Protein AF-A0A8H6X3B6-F1 (afdb_monomer_lite)

Secondary structure (DSSP, 8-state):
---GGGGS---TTTSGGGEEE-SSEEEEHHHHHH-TTSTT--EEGGGHHHHHTSHHHHHHHHHHHHHHHHHHHHHHHHHHHH-GGG----------S-----SS--------------S---SSHHHHHHHS---------HHHHHHHHHHHHHHHHHHHHHSPPS-TTS-TTSTTTTTT---TT---------TTS---GGGTTSSSHHHHHHHHHHT-TT-PPPHHHHHHHHHHHHHTT-TTPPPHHHHHHH-

Organism: NCBI:txid230812

Foldseek 3Di:
DPDPVVLQPPDPVVQVVQWDDDPFWIWGNLQVVPDPPPGGDTDGPVCPSVVCPDPSNVVSVVVVVVVVVVVVVVVVVVVVVVPVVVPPPPPPPPPPDDPCPPPPPDDPPDDDDPDPPPPPPPDDVVVVVVVVPPPPPPPCDPVSVVVVVVVVVVVVVVVVVPPPPPPPPPPPVCVVPVLPPPPVPDPPDPPQDPLPPDQPVVQPPDSDPQLVVLVCVCPDPPDHDDLSRSQVVLVVCVVVVPPPRDHSVNSVVSD

Sequence (255 aa):
MLSLETLTLIKKSELAPYLEYSAEQVRCLICANLRKTGVGGWISRQNLKVHLGTPTHLGAYDSEMQRALAEAKEHEQLSGSYNSADAQELPASDISEMTHIPSMFLPELKSDMQMDIDSSNTNFAQLMSEFGQVSEAEELGLDATRLLLQQEFEQMLENAYHDPPLGPGVDKQHIADELPKTSDNDDEDTHCFDPDLVEDSAYFPYPNKTVMLLDVMDNLPRCRFTGDQISLILHFAKKLGVANVPSLKGFRKIQ

Radius of gyration: 30.64 Å; chains: 1; bounding box: 72×46×81 Å

Structure (mmCIF, N/CA/C/O backbone):
data_AF-A0A8H6X3B6-F1
#
_entry.id   AF-A0A8H6X3B6-F1
#
loop_
_atom_site.group_PDB
_atom_site.id
_atom_site.type_symbol
_atom_site.label_atom_id
_atom_site.label_alt_id
_atom_site.label_comp_id
_atom_site.label_asym_id
_atom_site.label_entity_id
_atom_site.label_seq_id
_atom_site.pdbx_PDB_ins_code
_atom_site.Cartn_x
_atom_site.Cartn_y
_atom_site.Cartn_z
_atom_site.occupancy
_atom_site.B_iso_or_equiv
_atom_site.auth_seq_id
_atom_site.auth_comp_id
_atom_site.auth_asym_id
_atom_site.auth_atom_id
_atom_site.pdbx_PDB_model_num
ATOM 1 N N . MET A 1 1 ? -2.104 -15.703 32.907 1.00 39.06 1 MET A N 1
ATOM 2 C CA . MET A 1 1 ? -3.462 -15.367 33.383 1.00 39.06 1 MET A CA 1
ATOM 3 C C . MET A 1 1 ? -3.372 -14.046 34.124 1.00 39.06 1 MET A C 1
ATOM 5 O O . MET A 1 1 ? -2.947 -14.033 35.270 1.00 39.06 1 MET A O 1
ATOM 9 N N . LEU A 1 2 ? -3.660 -12.941 33.436 1.00 39.06 2 LEU A N 1
ATOM 10 C CA . LEU A 1 2 ? -3.798 -11.628 34.070 1.00 39.06 2 LEU A CA 1
ATOM 11 C C . LEU A 1 2 ? -5.094 -11.651 34.893 1.00 39.06 2 LEU A C 1
ATOM 13 O O . LEU A 1 2 ? -6.114 -12.147 34.410 1.00 39.06 2 LEU A O 1
ATOM 17 N N . SER A 1 3 ? -5.043 -11.223 36.154 1.00 44.28 3 SER A N 1
ATOM 18 C CA . SER A 1 3 ? -6.213 -11.222 37.034 1.00 44.28 3 SER A CA 1
ATOM 19 C C . SER A 1 3 ? -7.287 -10.284 36.471 1.00 44.28 3 SER A C 1
ATOM 21 O O . SER A 1 3 ? -6.991 -9.154 36.079 1.00 44.28 3 SER A O 1
ATOM 23 N N . LEU A 1 4 ? -8.545 -10.741 36.457 1.00 48.84 4 LEU A N 1
ATOM 24 C CA . LEU A 1 4 ? -9.729 -9.990 35.999 1.00 48.84 4 LEU A CA 1
ATOM 25 C C . LEU A 1 4 ? -9.886 -8.610 36.669 1.00 48.84 4 LEU A C 1
ATOM 27 O O . LEU A 1 4 ? -10.580 -7.745 36.144 1.00 48.84 4 LEU A O 1
ATOM 31 N N . GLU A 1 5 ? -9.211 -8.373 37.795 1.00 49.62 5 GLU A N 1
ATOM 32 C CA . GLU A 1 5 ? -9.209 -7.089 38.498 1.00 49.62 5 GLU A CA 1
ATOM 33 C C . GLU A 1 5 ? -8.407 -5.996 37.766 1.00 49.62 5 GLU A C 1
ATOM 35 O O . GLU A 1 5 ? -8.755 -4.821 37.873 1.00 49.62 5 GLU A O 1
ATOM 40 N N . THR A 1 6 ? -7.415 -6.353 36.939 1.00 49.88 6 THR A N 1
ATOM 41 C CA . THR A 1 6 ? -6.617 -5.373 36.166 1.00 49.88 6 THR A CA 1
ATOM 42 C C . THR A 1 6 ? -7.317 -4.829 34.912 1.00 49.88 6 THR A C 1
ATOM 44 O O . THR A 1 6 ? -6.892 -3.813 34.373 1.00 49.88 6 THR A O 1
ATOM 47 N N . LEU A 1 7 ? -8.437 -5.425 34.485 1.00 50.66 7 LEU A N 1
ATOM 48 C CA . LEU A 1 7 ? -9.188 -5.016 33.285 1.00 50.66 7 LEU A CA 1
ATOM 49 C C . LEU A 1 7 ? -10.223 -3.900 33.527 1.00 50.66 7 LEU A C 1
ATOM 51 O O . LEU A 1 7 ? -10.893 -3.463 32.595 1.00 50.66 7 LEU A O 1
ATOM 55 N N . THR A 1 8 ? -10.396 -3.424 34.763 1.00 52.03 8 THR A N 1
ATOM 56 C CA . THR A 1 8 ? -11.567 -2.595 35.116 1.00 52.03 8 THR A CA 1
ATOM 57 C C . THR A 1 8 ? -11.398 -1.085 34.938 1.00 52.03 8 THR A C 1
ATOM 59 O O . THR A 1 8 ? -12.371 -0.350 35.102 1.00 52.03 8 THR A O 1
ATOM 62 N N . LEU A 1 9 ? -10.222 -0.595 34.539 1.00 59.19 9 LEU A N 1
ATOM 63 C CA . LEU A 1 9 ? -9.972 0.841 34.371 1.00 59.19 9 LEU A CA 1
ATOM 64 C C . LEU A 1 9 ? -9.098 1.128 33.143 1.00 59.19 9 LEU A C 1
ATOM 66 O O . LEU A 1 9 ? -8.064 1.780 33.254 1.00 59.19 9 LEU A O 1
ATOM 70 N N . ILE A 1 10 ? -9.538 0.707 31.951 1.00 66.88 10 ILE A N 1
ATOM 71 C CA . ILE A 1 10 ? -9.075 1.390 30.734 1.00 66.88 10 ILE A CA 1
ATOM 72 C C . ILE A 1 10 ? -9.513 2.847 30.885 1.00 66.88 10 ILE A C 1
ATOM 74 O O . ILE A 1 10 ? -10.711 3.154 30.961 1.00 66.88 10 ILE A O 1
ATOM 78 N N . LYS A 1 11 ? -8.545 3.753 31.038 1.00 74.69 11 LYS A N 1
ATOM 79 C CA . LYS A 1 11 ? -8.857 5.157 31.278 1.00 74.69 11 LYS A CA 1
ATOM 80 C C . LYS A 1 11 ? -9.561 5.684 30.040 1.00 74.69 11 LYS A C 1
ATOM 82 O O . LYS A 1 11 ? -9.076 5.546 28.923 1.00 74.69 11 LYS A O 1
ATOM 87 N N . LYS A 1 12 ? -10.693 6.361 30.237 1.00 74.94 12 LYS A N 1
ATOM 88 C CA . LYS A 1 12 ? -11.452 7.000 29.149 1.00 74.94 12 LYS A CA 1
ATOM 89 C C . LYS A 1 12 ? -10.572 7.912 28.269 1.00 74.94 12 LYS A C 1
ATOM 91 O O . LYS A 1 12 ? -10.894 8.113 27.105 1.00 74.94 12 LYS A O 1
ATOM 96 N N . SER A 1 13 ? -9.472 8.438 28.817 1.00 83.31 13 SER A N 1
ATOM 97 C CA . SER A 1 13 ? -8.468 9.225 28.094 1.00 83.31 13 SER A CA 1
ATOM 98 C C . SER A 1 13 ? -7.683 8.428 27.049 1.00 83.31 13 SER A C 1
ATOM 100 O O . SER A 1 13 ? -7.376 8.977 26.002 1.00 83.31 13 SER A O 1
ATOM 102 N N . GLU A 1 14 ? -7.378 7.154 27.300 1.00 87.38 14 GLU A N 1
ATOM 103 C CA . GLU A 1 14 ? -6.602 6.301 26.381 1.00 87.38 14 GLU A CA 1
ATOM 104 C C . GLU A 1 14 ? -7.443 5.852 25.180 1.00 87.38 14 GLU A C 1
ATOM 106 O O . GLU A 1 14 ? -6.925 5.652 24.087 1.00 87.38 14 GLU A O 1
ATOM 111 N N . LEU A 1 15 ? -8.764 5.764 25.362 1.00 88.19 15 LEU A N 1
ATOM 112 C CA . LEU A 1 15 ? -9.717 5.419 24.305 1.00 88.19 15 LEU A CA 1
ATOM 113 C C . LEU A 1 15 ? -10.191 6.627 23.487 1.00 88.19 15 LEU A C 1
ATOM 115 O O . LEU A 1 15 ? -10.868 6.441 22.479 1.00 88.19 15 LEU A O 1
ATOM 119 N N . ALA A 1 16 ? -9.857 7.854 23.896 1.00 91.00 16 ALA A N 1
ATOM 120 C CA . ALA A 1 16 ? -10.266 9.074 23.203 1.00 91.00 16 ALA A CA 1
ATOM 121 C C . ALA A 1 16 ? -9.961 9.087 21.687 1.00 91.00 16 ALA A C 1
ATOM 123 O O . ALA A 1 16 ? -10.871 9.457 20.945 1.00 91.00 16 ALA A O 1
ATOM 124 N N . PRO A 1 17 ? -8.776 8.653 21.198 1.00 93.81 17 PRO A N 1
ATOM 125 C CA . PRO A 1 17 ? -8.489 8.645 19.760 1.00 93.81 17 PRO A CA 1
ATOM 126 C C . PRO A 1 17 ? -9.300 7.605 18.970 1.00 93.81 17 PRO A C 1
ATOM 128 O O . PRO A 1 17 ? -9.392 7.700 17.752 1.00 93.81 17 PRO A O 1
ATOM 131 N N . TYR A 1 18 ? -9.925 6.635 19.644 1.00 94.25 18 TYR A N 1
ATOM 132 C CA . TYR A 1 18 ? -10.667 5.543 19.008 1.00 94.25 18 TYR A CA 1
ATOM 133 C C . TYR A 1 18 ? -12.193 5.705 19.080 1.00 94.25 18 TYR A C 1
ATOM 135 O O . TYR A 1 18 ? -12.939 4.759 18.794 1.00 94.25 18 TYR A O 1
ATOM 143 N N . LEU A 1 19 ? -12.675 6.877 19.501 1.00 95.38 19 LEU A N 1
ATOM 144 C CA . LEU A 1 19 ? -14.096 7.177 19.643 1.00 95.38 19 LEU A CA 1
ATOM 145 C C . LEU A 1 19 ? -14.493 8.333 18.730 1.00 95.38 19 LEU A C 1
ATOM 147 O O . LEU A 1 19 ? -13.980 9.442 18.848 1.00 95.38 19 LEU A O 1
ATOM 151 N N . GLU A 1 20 ? -15.473 8.081 17.872 1.00 96.50 20 GLU A N 1
ATOM 152 C CA . GLU A 1 20 ? -16.096 9.099 17.035 1.00 96.50 20 GLU A CA 1
ATOM 153 C C . GLU A 1 20 ? -17.388 9.581 17.707 1.00 96.50 20 GLU A C 1
ATOM 155 O O . GLU A 1 20 ? -18.224 8.776 18.137 1.00 96.50 20 GLU A O 1
ATOM 160 N N . TYR A 1 21 ? -17.548 10.898 17.840 1.00 96.12 21 TYR A N 1
ATOM 161 C CA . TYR A 1 21 ? -18.668 11.508 18.555 1.00 96.12 21 TYR A CA 1
ATOM 162 C C . TYR A 1 21 ? -19.646 12.171 17.581 1.00 96.12 21 TYR A C 1
ATOM 164 O O . TYR A 1 21 ? -19.259 12.994 16.760 1.00 96.12 21 TYR A O 1
ATOM 172 N N . SER A 1 22 ? -20.933 11.873 17.750 1.00 96.38 22 SER A N 1
ATOM 173 C CA . SER A 1 22 ? -22.065 12.613 17.179 1.00 96.38 22 SER A CA 1
ATOM 174 C C . SER A 1 22 ? -22.876 13.250 18.319 1.00 96.38 22 SER A C 1
ATOM 176 O O . SER A 1 22 ? -22.557 13.045 19.497 1.00 96.38 22 SER A O 1
ATOM 178 N N . ALA A 1 23 ? -23.901 14.048 18.009 1.00 95.44 23 ALA A N 1
ATOM 179 C CA . ALA A 1 23 ? -24.676 14.820 18.988 1.00 95.44 23 ALA A CA 1
ATOM 180 C C . ALA A 1 23 ? -25.171 13.959 20.172 1.00 95.44 23 ALA A C 1
ATOM 182 O O . ALA A 1 23 ? -24.948 14.312 21.330 1.00 95.44 23 ALA A O 1
ATOM 183 N N . GLU A 1 24 ? -25.734 12.779 19.893 1.00 96.88 24 GLU A N 1
ATOM 184 C CA . GLU A 1 24 ? -26.310 11.880 20.913 1.00 96.88 24 GLU A CA 1
ATOM 185 C C . GLU A 1 24 ? -25.670 10.484 20.946 1.00 96.88 24 GLU A C 1
ATOM 187 O O . GLU A 1 24 ? -25.894 9.693 21.869 1.00 96.88 24 GLU A O 1
ATOM 192 N N . GLN A 1 25 ? -24.836 10.181 19.955 1.00 97.75 25 GLN A N 1
ATOM 193 C CA . GLN A 1 25 ? -24.287 8.851 19.731 1.00 97.75 25 GLN A CA 1
ATOM 194 C C . GLN A 1 25 ? -22.759 8.876 19.694 1.00 97.75 25 GLN A C 1
ATOM 196 O O . GLN A 1 25 ? -22.136 9.911 19.457 1.00 97.75 25 GLN A O 1
ATOM 201 N N . VAL A 1 26 ? -22.157 7.726 19.969 1.00 96.81 26 VAL A N 1
ATOM 202 C CA . VAL A 1 26 ? -20.716 7.479 19.920 1.00 96.81 26 VAL A CA 1
ATOM 203 C C . VAL A 1 26 ? -20.482 6.189 19.155 1.00 96.81 26 VAL A C 1
ATOM 205 O O . VAL A 1 26 ? -21.220 5.217 19.326 1.00 96.81 26 VAL A O 1
ATOM 208 N N . ARG A 1 27 ? -19.442 6.171 18.329 1.00 95.81 27 ARG A N 1
ATOM 209 C CA . ARG A 1 27 ? -19.010 4.994 17.585 1.00 95.81 27 ARG A CA 1
ATOM 210 C C . ARG A 1 27 ? -17.608 4.591 18.031 1.00 95.81 27 ARG A C 1
ATOM 212 O O . ARG A 1 27 ? -16.718 5.430 18.127 1.00 95.81 27 ARG A O 1
ATOM 219 N N . CYS A 1 28 ? -17.418 3.306 18.322 1.00 95.44 28 CYS A N 1
ATOM 220 C CA . CYS A 1 28 ? -16.104 2.749 18.635 1.00 95.44 28 CYS A CA 1
ATOM 221 C C . CYS A 1 28 ? -15.416 2.291 17.347 1.00 95.44 28 CYS A C 1
ATOM 223 O O . CYS A 1 28 ? -15.883 1.348 16.704 1.00 95.44 28 CYS A O 1
ATOM 225 N N . LEU A 1 29 ? -14.305 2.937 16.990 1.00 94.88 29 LEU A N 1
ATOM 226 C CA . LEU A 1 29 ? -13.563 2.651 15.760 1.00 94.88 29 LEU A CA 1
ATOM 227 C C . LEU A 1 29 ? -12.902 1.266 15.791 1.00 94.88 29 LEU A C 1
ATOM 229 O O . LEU A 1 29 ? -12.886 0.577 14.777 1.00 94.88 29 LEU A O 1
ATOM 233 N N . ILE A 1 30 ? -12.463 0.807 16.967 1.00 93.81 30 ILE A N 1
ATOM 234 C CA . ILE A 1 30 ? -11.869 -0.530 17.149 1.00 93.81 30 ILE A CA 1
ATOM 235 C C . ILE A 1 30 ? -12.879 -1.613 16.757 1.00 93.81 30 ILE A C 1
ATOM 237 O O . ILE A 1 30 ? -12.602 -2.476 15.926 1.00 93.81 30 ILE A O 1
ATOM 241 N N . CYS A 1 31 ? -14.095 -1.543 17.306 1.00 93.56 31 CYS A N 1
ATOM 242 C CA . CYS A 1 31 ? -15.139 -2.508 16.974 1.00 93.56 31 CYS A CA 1
ATOM 243 C C . CYS A 1 31 ? -15.642 -2.358 15.534 1.00 93.56 31 CYS A C 1
ATOM 245 O O . CYS A 1 31 ? -15.985 -3.365 14.921 1.00 93.56 31 CYS A O 1
ATOM 247 N N . ALA A 1 32 ? -15.670 -1.135 14.993 1.00 93.56 32 ALA A N 1
ATOM 248 C CA . ALA A 1 32 ? -16.070 -0.886 13.611 1.00 93.56 32 ALA A CA 1
ATOM 249 C C . ALA A 1 32 ? -15.092 -1.494 12.591 1.00 93.56 32 ALA A C 1
ATOM 251 O O . ALA A 1 32 ? -15.538 -2.014 11.571 1.00 93.56 32 ALA A O 1
ATOM 252 N N . ASN A 1 33 ? -13.788 -1.478 12.877 1.00 90.06 33 ASN A N 1
ATOM 253 C CA . ASN A 1 33 ? -12.762 -2.004 11.974 1.00 90.06 33 ASN A CA 1
ATOM 254 C C . ASN A 1 33 ? -12.690 -3.539 11.976 1.00 90.06 33 ASN A C 1
ATOM 256 O O . ASN A 1 33 ? -12.349 -4.144 10.962 1.00 90.06 33 ASN A O 1
ATOM 260 N N . LEU A 1 34 ? -13.039 -4.189 13.091 1.00 84.94 34 LEU A N 1
ATOM 261 C CA . LEU A 1 34 ? -12.850 -5.634 13.261 1.00 84.94 34 LEU A CA 1
ATOM 262 C C . LEU A 1 34 ? -13.914 -6.521 12.599 1.00 84.94 34 LEU A C 1
ATOM 264 O O . LEU A 1 34 ? -13.700 -7.728 12.481 1.00 84.94 34 LEU A O 1
ATOM 268 N N . ARG A 1 35 ? -15.075 -5.995 12.184 1.00 74.12 35 ARG A N 1
ATOM 269 C CA . ARG A 1 35 ? -16.149 -6.835 11.621 1.00 74.12 35 ARG A CA 1
ATOM 270 C C . ARG A 1 35 ? -16.758 -6.262 10.349 1.00 74.12 35 ARG A C 1
ATOM 272 O O . ARG A 1 35 ? -17.375 -5.207 10.356 1.00 74.12 35 ARG A O 1
ATOM 279 N N . LYS A 1 36 ? -16.734 -7.076 9.288 1.00 61.59 36 LYS A N 1
ATOM 280 C CA . LYS A 1 36 ? -17.404 -6.816 8.000 1.00 61.59 36 LYS A CA 1
ATOM 281 C C . LYS A 1 36 ? -18.945 -6.838 8.073 1.00 61.59 36 LYS A C 1
ATOM 283 O O . LYS A 1 36 ? -19.596 -6.543 7.083 1.00 61.59 36 LYS A O 1
ATOM 288 N N . THR A 1 37 ? -19.549 -7.188 9.216 1.00 58.00 37 THR A N 1
ATOM 289 C CA . THR A 1 37 ? -20.986 -7.530 9.313 1.00 58.00 37 THR A CA 1
ATOM 290 C C . THR A 1 37 ? -21.793 -6.670 10.303 1.00 58.00 37 THR A C 1
ATOM 292 O O . THR A 1 37 ? -22.690 -7.178 10.971 1.00 58.00 37 THR A O 1
ATOM 295 N N . GLY A 1 38 ? -21.489 -5.372 10.431 1.00 64.31 38 GLY A N 1
ATOM 296 C CA . GLY A 1 38 ? -22.416 -4.399 11.045 1.00 64.31 38 GLY A CA 1
ATOM 297 C C . GLY A 1 38 ? -22.403 -4.272 12.577 1.00 64.31 38 GLY A C 1
ATOM 298 O O . GLY A 1 38 ? -23.231 -3.556 13.138 1.00 64.31 38 GLY A O 1
ATOM 299 N N . VAL A 1 39 ? -21.458 -4.906 13.276 1.00 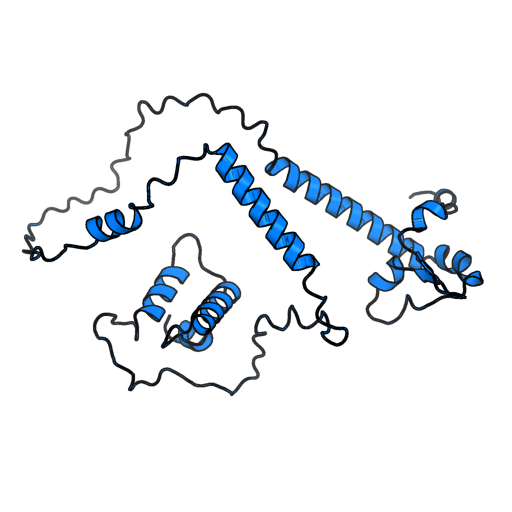64.06 39 VAL A N 1
ATOM 300 C CA . VAL A 1 39 ? -21.224 -4.672 14.714 1.00 64.06 39 VAL A CA 1
ATOM 301 C C . VAL A 1 39 ? -20.149 -3.592 14.839 1.00 64.06 39 VAL A C 1
ATOM 303 O O . VAL A 1 39 ? -19.044 -3.785 14.355 1.00 64.06 39 VAL A O 1
ATOM 306 N N . GLY A 1 40 ? -20.489 -2.447 15.437 1.00 69.44 40 GLY A N 1
ATOM 307 C CA . GLY A 1 40 ? -19.704 -1.200 15.349 1.00 69.44 40 GLY A CA 1
ATOM 308 C C . GLY A 1 40 ? -20.506 -0.002 14.825 1.00 69.44 40 GLY A C 1
ATOM 309 O O . GLY A 1 40 ? -19.931 1.019 14.445 1.00 69.44 40 GLY A O 1
ATOM 310 N N . GLY A 1 41 ? -21.836 -0.134 14.769 1.00 89.75 41 GLY A N 1
ATOM 311 C CA . GLY A 1 41 ? -22.745 0.981 14.533 1.00 89.75 41 GLY A CA 1
ATOM 312 C C . GLY A 1 41 ? -22.722 2.011 15.664 1.00 89.75 41 GLY A C 1
ATOM 313 O O . GLY A 1 41 ? -22.084 1.829 16.701 1.00 89.75 41 GLY A O 1
ATOM 314 N N . TRP A 1 42 ? -23.437 3.107 15.445 1.00 95.12 42 TRP A N 1
ATOM 315 C CA . TRP A 1 42 ? -23.600 4.177 16.420 1.00 95.12 42 TRP A CA 1
ATOM 316 C C . TRP A 1 42 ? -24.317 3.681 17.684 1.00 95.12 42 TRP A C 1
ATOM 318 O O . TRP A 1 42 ? -25.381 3.067 17.613 1.00 95.12 42 TRP A O 1
ATOM 328 N N . ILE A 1 43 ? -23.739 3.960 18.853 1.00 95.50 43 ILE A N 1
ATOM 329 C CA . ILE A 1 43 ? -24.256 3.562 20.167 1.00 95.50 43 ILE A CA 1
ATOM 330 C C . ILE A 1 43 ? -24.661 4.826 20.932 1.00 95.50 43 ILE A C 1
ATOM 332 O O . ILE A 1 43 ? -23.964 5.834 20.881 1.00 95.50 43 ILE A O 1
ATOM 336 N N . SER A 1 44 ? -25.769 4.798 21.679 1.00 97.06 44 SER A N 1
ATOM 337 C CA . SER A 1 44 ? -26.115 5.903 22.590 1.00 97.06 44 SER A CA 1
ATOM 338 C C . SER A 1 44 ? -24.981 6.170 23.588 1.00 97.06 44 SER A C 1
ATOM 340 O O . SER A 1 44 ? -24.416 5.232 24.158 1.00 97.06 44 SER A O 1
ATOM 342 N N . ARG A 1 45 ? -24.687 7.448 23.864 1.00 96.19 45 ARG A N 1
ATOM 343 C CA . ARG A 1 45 ? -23.663 7.872 24.843 1.00 96.19 45 ARG A CA 1
ATOM 344 C C . ARG A 1 45 ? -23.810 7.200 26.213 1.00 96.19 45 ARG A C 1
ATOM 346 O O . ARG A 1 45 ? -22.809 6.928 26.870 1.00 96.19 45 ARG A O 1
ATOM 353 N N . GLN A 1 46 ? -25.041 6.901 26.628 1.00 96.44 46 GLN A N 1
ATOM 354 C CA . GLN A 1 46 ? -25.333 6.237 27.904 1.00 96.44 46 GLN A CA 1
ATOM 355 C C . GLN A 1 46 ? -24.848 4.779 27.930 1.00 96.44 46 GLN A C 1
ATOM 357 O O . GLN A 1 46 ? -24.384 4.291 28.959 1.00 96.44 46 GLN A O 1
ATOM 362 N N . ASN A 1 47 ? -24.878 4.107 26.779 1.00 95.44 47 ASN A N 1
ATOM 363 C CA . ASN A 1 47 ? -24.497 2.703 26.637 1.00 95.44 47 ASN A CA 1
ATOM 364 C C . ASN A 1 47 ? -22.999 2.511 26.367 1.00 95.44 47 ASN A C 1
ATOM 366 O O . ASN A 1 47 ? -22.527 1.376 26.365 1.00 95.44 47 ASN A O 1
ATOM 370 N N . LEU A 1 48 ? -22.231 3.593 26.188 1.00 93.75 48 LEU A N 1
ATOM 371 C CA . LEU A 1 48 ? -20.790 3.517 25.934 1.00 93.75 48 LEU A CA 1
ATOM 372 C C . LEU A 1 48 ? -20.059 2.755 27.046 1.00 93.75 48 LEU A C 1
ATOM 374 O O . LEU A 1 48 ? -19.260 1.871 26.763 1.00 93.75 48 LEU A O 1
ATOM 378 N N . LYS A 1 49 ? -20.367 3.044 28.317 1.00 94.56 49 LYS A N 1
ATOM 379 C CA . LYS A 1 49 ? -19.716 2.371 29.453 1.00 94.56 49 LYS A CA 1
ATOM 380 C C . LYS A 1 49 ? -19.995 0.864 29.464 1.00 94.56 49 LYS A C 1
ATOM 382 O O . LYS A 1 49 ? -19.104 0.084 29.778 1.00 94.56 49 LYS A O 1
ATOM 387 N N . VAL A 1 50 ? -21.215 0.467 29.101 1.00 94.19 50 VAL A N 1
ATOM 388 C CA . VAL A 1 50 ? -21.605 -0.945 29.003 1.00 94.19 50 VAL A CA 1
ATOM 389 C C . VAL A 1 50 ? -20.876 -1.611 27.839 1.00 94.19 50 VAL A C 1
ATOM 391 O O . VAL A 1 50 ? -20.315 -2.685 28.021 1.00 94.19 50 VAL A O 1
ATOM 394 N N . HIS A 1 51 ? -20.817 -0.952 26.677 1.00 93.12 51 HIS A N 1
ATOM 395 C CA . HIS A 1 51 ? -20.109 -1.441 25.495 1.00 93.12 51 HIS A CA 1
ATOM 396 C C . HIS A 1 51 ? -18.625 -1.715 25.773 1.00 93.12 51 HIS A C 1
ATOM 398 O O . HIS A 1 51 ? -18.149 -2.807 25.466 1.00 93.12 51 HIS A O 1
ATOM 404 N N . LEU A 1 52 ? -17.924 -0.771 26.411 1.00 93.06 52 LEU A N 1
ATOM 405 C CA . LEU A 1 52 ? -16.504 -0.917 26.755 1.00 93.06 52 LEU A CA 1
ATOM 406 C C . LEU A 1 52 ? -16.241 -2.103 27.699 1.00 93.06 52 LEU A C 1
ATOM 408 O O . LEU A 1 52 ? -15.173 -2.699 27.651 1.00 93.06 52 LEU A O 1
ATOM 412 N N . GLY A 1 53 ? -17.220 -2.472 28.531 1.00 92.12 53 GLY A N 1
ATOM 413 C CA . GLY A 1 53 ? -17.136 -3.638 29.413 1.00 92.12 53 GLY A CA 1
ATOM 414 C C . GLY A 1 53 ? -17.519 -4.967 28.755 1.00 92.12 53 GLY A C 1
ATOM 415 O O . GLY A 1 53 ? -17.431 -6.008 29.404 1.00 92.12 53 GLY A O 1
ATOM 416 N N . THR A 1 54 ? -17.977 -4.970 27.497 1.00 92.75 54 THR A N 1
ATOM 417 C CA . THR A 1 54 ? -18.354 -6.222 26.827 1.00 92.75 54 THR A CA 1
ATOM 418 C C . THR A 1 54 ? -17.114 -7.051 26.479 1.00 92.75 54 THR A C 1
ATOM 420 O O . THR A 1 54 ? -16.132 -6.501 25.977 1.00 92.75 54 THR A O 1
ATOM 423 N N . PRO A 1 55 ? -17.149 -8.387 26.648 1.00 92.19 55 PRO A N 1
ATOM 424 C CA . PRO A 1 55 ? -16.006 -9.249 26.329 1.00 92.19 55 PRO A CA 1
ATOM 425 C C . PRO A 1 55 ? -15.619 -9.177 24.846 1.00 92.19 55 PRO A C 1
ATOM 427 O O . PRO A 1 55 ? -14.457 -9.341 24.489 1.00 92.19 55 PRO A O 1
ATOM 430 N N . THR A 1 56 ? -16.584 -8.875 23.975 1.00 91.00 56 THR A N 1
ATOM 431 C CA . THR A 1 56 ? -16.352 -8.642 22.548 1.00 91.00 56 THR A CA 1
ATOM 432 C C . THR A 1 56 ? -15.514 -7.397 22.278 1.00 91.00 56 THR A C 1
ATOM 434 O O . THR A 1 56 ? -14.673 -7.432 21.386 1.00 91.00 56 THR A O 1
ATOM 437 N N . HIS A 1 57 ? -15.733 -6.308 23.025 1.00 92.25 57 HIS A N 1
ATOM 438 C CA . HIS A 1 57 ? -14.913 -5.104 22.905 1.00 92.25 57 HIS A CA 1
ATOM 439 C C . HIS A 1 57 ? -13.517 -5.341 23.480 1.00 92.25 57 HIS A C 1
ATOM 441 O O . HIS A 1 57 ? -12.540 -4.989 22.833 1.00 92.25 57 HIS A O 1
ATOM 447 N N . LEU A 1 58 ? -13.415 -5.992 24.643 1.00 92.25 58 LEU A N 1
ATOM 448 C CA . LEU A 1 58 ? -12.124 -6.296 25.265 1.00 92.25 58 LEU A CA 1
ATOM 449 C C . LEU A 1 58 ? -11.240 -7.159 24.352 1.00 92.25 58 LEU A C 1
ATOM 451 O O . LEU A 1 58 ? -10.097 -6.800 24.103 1.00 92.25 58 LEU A O 1
ATOM 455 N N . GLY A 1 59 ? -11.785 -8.225 23.754 1.00 91.50 59 GLY A N 1
ATOM 456 C CA . GLY A 1 59 ? -11.026 -9.042 22.799 1.00 91.50 59 GLY A CA 1
ATOM 457 C C . GLY A 1 59 ? -10.630 -8.285 21.523 1.00 91.50 59 GLY A C 1
ATOM 458 O O . GLY A 1 59 ? -9.546 -8.502 20.982 1.00 91.50 59 GLY A O 1
ATOM 459 N N . ALA A 1 60 ? -11.486 -7.375 21.050 1.00 91.62 60 ALA A N 1
ATOM 460 C CA . ALA A 1 60 ? -11.188 -6.489 19.925 1.00 91.62 60 ALA A CA 1
ATOM 461 C C . ALA A 1 60 ? -10.057 -5.499 20.257 1.00 91.62 60 ALA A C 1
ATOM 463 O O . ALA A 1 60 ? -9.143 -5.322 19.458 1.00 91.62 60 ALA A O 1
ATOM 464 N N . TYR A 1 61 ? -10.099 -4.899 21.446 1.00 93.25 61 TYR A N 1
ATOM 465 C CA . TYR A 1 61 ? -9.075 -3.993 21.959 1.00 93.25 61 TYR A CA 1
ATOM 466 C C . TYR A 1 61 ? -7.723 -4.694 22.128 1.00 93.25 61 TYR A C 1
ATOM 468 O O . TYR A 1 61 ? -6.711 -4.183 21.658 1.00 93.25 61 TYR A O 1
ATOM 476 N N . ASP A 1 62 ? -7.709 -5.890 22.721 1.00 92.75 62 ASP A N 1
ATOM 477 C CA . ASP A 1 62 ? -6.486 -6.682 22.882 1.00 92.75 62 ASP A CA 1
ATOM 478 C C . ASP A 1 62 ? -5.865 -7.043 21.526 1.00 92.75 62 ASP A C 1
ATOM 480 O O . ASP A 1 62 ? -4.651 -6.944 21.352 1.00 92.75 62 ASP A O 1
ATOM 484 N N . SER A 1 63 ? -6.697 -7.412 20.546 1.00 92.00 63 SER A N 1
ATOM 485 C CA . SER A 1 63 ? -6.239 -7.717 19.183 1.00 92.00 63 SER A CA 1
ATOM 486 C C . SER A 1 63 ? -5.625 -6.489 18.506 1.00 92.00 63 SER A C 1
ATOM 488 O O . SER A 1 63 ? -4.577 -6.590 17.873 1.00 92.00 63 SER A O 1
ATOM 490 N N . GLU A 1 64 ? -6.249 -5.321 18.669 1.00 93.31 64 GLU A N 1
ATOM 491 C CA . GLU A 1 64 ? -5.745 -4.059 18.125 1.00 93.31 64 GLU A CA 1
ATOM 492 C C . GLU A 1 64 ? -4.417 -3.651 18.770 1.00 93.31 64 GLU A C 1
ATOM 494 O O . GLU A 1 64 ? -3.481 -3.266 18.074 1.00 93.31 64 GLU A O 1
ATOM 499 N N . MET A 1 65 ? -4.299 -3.806 20.090 1.00 92.50 65 MET A N 1
ATOM 500 C CA . MET A 1 65 ? -3.068 -3.509 20.822 1.00 92.50 65 MET A CA 1
ATOM 501 C C . MET A 1 65 ? -1.920 -4.434 20.401 1.00 92.50 65 MET A C 1
ATOM 503 O O . MET A 1 65 ? -0.788 -3.987 20.224 1.00 92.50 65 MET A O 1
ATOM 507 N N . GLN A 1 66 ? -2.206 -5.725 20.206 1.00 94.50 66 GLN A N 1
ATOM 508 C CA . GLN A 1 66 ? -1.222 -6.682 19.698 1.00 94.50 66 GLN A CA 1
ATOM 509 C C . GLN A 1 66 ? -0.775 -6.340 18.277 1.00 94.50 66 GLN A C 1
ATOM 511 O O . GLN A 1 66 ? 0.417 -6.425 17.985 1.00 94.50 66 GLN A O 1
ATOM 516 N N . ARG A 1 67 ? -1.707 -5.923 17.413 1.00 92.75 67 ARG A N 1
ATOM 517 C CA . ARG A 1 67 ? -1.397 -5.483 16.052 1.00 92.75 67 ARG A CA 1
ATOM 518 C C . ARG A 1 67 ? -0.508 -4.240 16.051 1.00 92.75 67 ARG A C 1
ATOM 520 O O . ARG A 1 67 ? 0.543 -4.268 15.426 1.00 92.75 67 ARG A O 1
ATOM 527 N N . ALA A 1 68 ? -0.868 -3.210 16.815 1.00 91.69 68 ALA A N 1
ATOM 528 C CA . ALA A 1 68 ? -0.076 -1.985 16.920 1.00 91.69 68 ALA A CA 1
ATOM 529 C C . ALA A 1 68 ? 1.343 -2.253 17.456 1.00 91.69 68 ALA A C 1
ATOM 531 O O . ALA A 1 68 ? 2.313 -1.670 16.978 1.00 91.69 68 ALA A O 1
ATOM 532 N N . LEU A 1 69 ? 1.490 -3.171 18.418 1.00 95.25 69 LEU A N 1
ATOM 533 C CA . LEU A 1 69 ? 2.801 -3.583 18.924 1.00 95.25 69 LEU A CA 1
ATOM 534 C C . LEU A 1 69 ? 3.617 -4.343 17.867 1.00 95.25 69 LEU A C 1
ATOM 536 O O . LEU A 1 69 ? 4.824 -4.129 17.759 1.00 95.25 69 LEU A O 1
ATOM 540 N N . ALA A 1 70 ? 2.978 -5.230 17.101 1.00 95.38 70 ALA A N 1
ATOM 541 C CA . ALA A 1 70 ? 3.635 -5.957 16.018 1.00 95.38 70 ALA A CA 1
ATOM 542 C C . ALA A 1 70 ? 4.112 -5.006 14.910 1.00 95.38 70 ALA A C 1
ATOM 544 O O . ALA A 1 70 ? 5.272 -5.089 14.513 1.00 95.38 70 ALA A O 1
ATOM 545 N N . GLU A 1 71 ? 3.265 -4.063 14.492 1.00 95.12 71 GLU A N 1
ATOM 546 C CA . GLU A 1 71 ? 3.595 -3.029 13.503 1.00 95.12 71 GLU A CA 1
ATOM 547 C C . GLU A 1 71 ? 4.724 -2.115 13.998 1.00 95.12 71 GLU A C 1
ATOM 549 O O . GLU A 1 71 ? 5.662 -1.840 13.255 1.00 95.12 71 GLU A O 1
ATOM 554 N N . ALA A 1 72 ? 4.706 -1.699 15.269 1.00 95.19 72 ALA A N 1
ATOM 555 C CA . ALA A 1 72 ? 5.788 -0.904 15.850 1.00 95.19 72 ALA A CA 1
ATOM 556 C C . ALA A 1 72 ? 7.129 -1.658 15.848 1.00 95.19 72 ALA A C 1
ATOM 558 O O . ALA A 1 72 ? 8.165 -1.074 15.535 1.00 95.19 72 ALA A O 1
ATOM 559 N N . LYS A 1 73 ? 7.112 -2.962 16.148 1.00 95.50 73 LYS A N 1
ATOM 560 C CA . LYS A 1 73 ? 8.309 -3.811 16.113 1.00 95.50 73 LYS A CA 1
ATOM 561 C C . LYS A 1 73 ? 8.820 -4.027 14.688 1.00 95.50 73 LYS A C 1
ATOM 563 O O . LYS A 1 73 ? 10.025 -4.007 14.466 1.00 95.50 73 LYS A O 1
ATOM 568 N N . GLU A 1 74 ? 7.928 -4.254 13.730 1.00 95.00 74 GLU A N 1
ATOM 569 C CA . GLU A 1 74 ? 8.295 -4.372 12.316 1.00 95.00 74 GLU A CA 1
ATOM 570 C C . GLU A 1 74 ? 8.882 -3.057 11.794 1.00 95.00 74 GLU A C 1
ATOM 572 O O . GLU A 1 74 ? 9.936 -3.054 11.160 1.00 95.00 74 GLU A O 1
ATOM 577 N N . HIS A 1 75 ? 8.269 -1.927 12.147 1.00 92.75 75 HIS A N 1
ATOM 578 C CA . HIS A 1 75 ? 8.790 -0.604 11.828 1.00 92.75 75 HIS A CA 1
ATOM 579 C C . HIS A 1 75 ? 10.172 -0.363 12.461 1.00 92.75 75 HIS A C 1
ATOM 581 O O . HIS A 1 75 ? 11.058 0.193 11.815 1.00 92.75 75 HIS A O 1
ATOM 587 N N . GLU A 1 76 ? 10.404 -0.804 13.701 1.00 92.62 76 GLU A N 1
ATOM 588 C CA . GLU A 1 76 ? 11.723 -0.752 14.351 1.00 92.62 76 GLU A CA 1
ATOM 589 C C . GLU A 1 76 ? 12.759 -1.615 13.607 1.00 92.62 76 GLU A C 1
ATOM 591 O O . GLU A 1 76 ? 13.878 -1.169 13.365 1.00 92.62 76 GLU A O 1
ATOM 596 N N . GLN A 1 77 ? 12.380 -2.819 13.169 1.00 89.88 77 GLN A N 1
ATOM 597 C CA . GLN A 1 77 ? 13.259 -3.695 12.387 1.00 89.88 77 GLN A CA 1
ATOM 598 C C . GLN A 1 77 ? 13.618 -3.093 11.025 1.00 89.88 77 GLN A C 1
ATOM 600 O O . GLN A 1 77 ? 14.788 -3.098 10.636 1.00 89.88 77 GLN A O 1
ATOM 605 N N . LEU A 1 78 ? 12.631 -2.543 10.315 1.00 88.38 78 LEU A N 1
ATOM 606 C CA . LEU A 1 78 ? 12.844 -1.898 9.025 1.00 88.38 78 LEU A CA 1
ATOM 607 C C . LEU A 1 78 ? 13.683 -0.627 9.190 1.00 88.38 78 LEU A C 1
ATOM 609 O O . LEU A 1 78 ? 14.720 -0.495 8.544 1.00 88.38 78 LEU A O 1
ATOM 613 N N . SER A 1 79 ? 13.318 0.275 10.101 1.00 89.00 79 SER A N 1
ATOM 614 C CA . SER A 1 79 ? 14.081 1.512 10.331 1.00 89.00 79 SER A CA 1
ATOM 615 C C . SER A 1 79 ? 15.514 1.251 10.808 1.00 89.00 79 SER A C 1
ATOM 617 O O . SER A 1 79 ? 16.430 1.948 10.374 1.00 89.00 79 SER A O 1
ATOM 619 N N . GLY A 1 80 ? 15.741 0.208 11.613 1.00 82.00 80 GLY A N 1
ATOM 620 C CA . GLY A 1 80 ? 17.080 -0.223 12.015 1.00 82.00 80 GLY A CA 1
ATOM 621 C C . GLY A 1 80 ? 17.957 -0.650 10.834 1.00 82.00 80 GLY A C 1
ATOM 622 O O . GLY A 1 80 ? 19.149 -0.362 10.826 1.00 82.00 80 GLY A O 1
ATOM 623 N N . SER A 1 81 ? 17.374 -1.273 9.805 1.00 76.94 81 SER A N 1
ATOM 624 C CA . SER A 1 81 ? 18.116 -1.664 8.597 1.00 76.94 81 SER A CA 1
ATOM 625 C C . SER A 1 81 ? 18.483 -0.486 7.683 1.00 76.94 81 SER A C 1
ATOM 627 O O . SER A 1 81 ? 19.501 -0.546 6.998 1.00 76.94 81 SER A O 1
ATOM 629 N N . TYR A 1 82 ? 17.694 0.596 7.697 1.00 70.44 82 TYR A N 1
ATOM 630 C CA . TYR A 1 82 ? 17.917 1.783 6.858 1.00 70.44 82 TYR A CA 1
ATOM 631 C C . TYR A 1 82 ? 18.713 2.898 7.547 1.00 70.44 82 TYR A C 1
ATOM 633 O O . TYR A 1 82 ? 19.308 3.731 6.863 1.00 70.44 82 TYR A O 1
ATOM 641 N N . ASN A 1 83 ? 18.783 2.914 8.880 1.00 71.56 83 ASN A N 1
ATOM 642 C CA . ASN A 1 83 ? 19.660 3.813 9.629 1.00 71.56 83 ASN A CA 1
ATOM 643 C C . ASN A 1 83 ? 21.117 3.318 9.574 1.00 71.56 83 ASN A C 1
ATOM 645 O O . ASN A 1 83 ? 21.718 2.968 10.585 1.00 71.56 83 ASN A O 1
ATOM 649 N N . SER A 1 84 ? 21.714 3.327 8.380 1.00 58.53 84 SER A N 1
ATOM 650 C CA . SER A 1 84 ? 23.119 2.980 8.129 1.00 58.53 84 SER A CA 1
ATOM 651 C C . SER A 1 84 ? 24.107 4.056 8.609 1.00 58.53 84 SER A C 1
ATOM 653 O O . SER A 1 84 ? 25.189 4.196 8.042 1.00 58.53 84 SER A O 1
ATOM 655 N N . ALA A 1 85 ? 23.754 4.851 9.623 1.00 59.75 85 ALA A N 1
ATOM 656 C CA . ALA A 1 85 ? 24.675 5.823 10.216 1.00 59.75 85 ALA A CA 1
ATOM 657 C C . ALA A 1 85 ? 25.887 5.132 10.876 1.00 59.75 85 ALA A C 1
ATOM 659 O O . ALA A 1 85 ? 26.939 5.745 11.002 1.00 59.75 85 ALA A O 1
ATOM 660 N N . ASP A 1 86 ? 25.750 3.841 11.201 1.00 52.78 86 ASP A N 1
ATOM 661 C CA . ASP A 1 86 ? 26.827 2.923 11.592 1.00 52.78 86 ASP A CA 1
ATOM 662 C C . ASP A 1 86 ? 27.218 1.965 10.451 1.00 52.78 86 ASP A C 1
ATOM 664 O O . ASP A 1 86 ? 27.656 0.835 10.680 1.00 52.78 86 ASP A O 1
ATOM 668 N N . ALA A 1 87 ? 27.122 2.403 9.192 1.00 58.12 87 ALA A N 1
ATOM 669 C CA . ALA A 1 87 ? 28.019 1.876 8.174 1.00 58.12 87 ALA A CA 1
ATOM 670 C C . ALA A 1 87 ? 29.431 2.335 8.560 1.00 58.12 87 ALA A C 1
ATOM 672 O O . ALA A 1 87 ? 29.957 3.293 7.999 1.00 58.12 87 ALA A O 1
ATOM 673 N N . GLN A 1 88 ? 30.016 1.686 9.578 1.00 58.69 88 GLN A N 1
ATOM 674 C CA . GLN A 1 88 ? 31.448 1.719 9.810 1.00 58.69 88 GLN A CA 1
ATOM 675 C C . GLN A 1 88 ? 32.066 1.515 8.441 1.00 58.69 88 GLN A C 1
ATOM 677 O O . GLN A 1 88 ? 31.786 0.495 7.805 1.00 58.69 88 GLN A O 1
ATOM 682 N N . GLU A 1 89 ? 32.816 2.519 7.981 1.00 55.81 89 GLU A N 1
ATOM 683 C CA . GLU A 1 89 ? 33.699 2.405 6.834 1.00 55.81 89 GLU A CA 1
ATOM 684 C C . GLU A 1 89 ? 34.379 1.054 6.979 1.00 55.81 89 GLU A C 1
ATOM 686 O O . GLU A 1 89 ? 35.211 0.860 7.871 1.00 55.81 89 GLU A O 1
ATOM 691 N N . LEU A 1 90 ? 33.929 0.073 6.189 1.00 59.31 90 LEU A N 1
ATOM 692 C CA . LEU A 1 90 ? 34.594 -1.210 6.156 1.00 59.31 90 LEU A CA 1
ATOM 693 C C . LEU A 1 90 ? 36.031 -0.835 5.817 1.00 59.31 90 LEU A C 1
ATOM 695 O O . LEU A 1 90 ? 36.226 -0.168 4.794 1.00 59.31 90 LEU A O 1
ATOM 699 N N . PRO A 1 91 ? 37.003 -1.135 6.703 1.00 62.47 91 PRO A N 1
ATOM 700 C CA . PRO A 1 91 ? 38.375 -0.711 6.501 1.00 62.47 91 PRO A CA 1
ATOM 701 C C . PRO A 1 91 ? 38.726 -1.152 5.098 1.00 62.47 91 PRO A C 1
ATOM 703 O O . PRO A 1 91 ? 38.513 -2.332 4.799 1.00 62.47 91 PRO A O 1
ATOM 706 N N . ALA A 1 92 ? 39.117 -0.185 4.254 1.00 58.28 92 ALA A N 1
ATOM 707 C CA . ALA A 1 92 ? 39.371 -0.381 2.836 1.00 58.28 92 ALA A CA 1
ATOM 708 C C . ALA A 1 92 ? 40.139 -1.687 2.700 1.00 58.28 92 ALA A C 1
ATOM 710 O O . ALA A 1 92 ? 41.314 -1.771 3.059 1.00 58.28 92 ALA A O 1
ATOM 711 N N . SER A 1 93 ? 39.410 -2.745 2.348 1.00 56.09 93 SER A N 1
ATOM 712 C CA . SER A 1 93 ? 40.000 -4.063 2.276 1.00 56.09 93 SER A CA 1
ATOM 713 C C . SER A 1 93 ? 40.873 -3.939 1.060 1.00 56.09 93 SER A C 1
ATOM 715 O O . SER A 1 93 ? 40.355 -3.726 -0.031 1.00 56.09 93 SER A O 1
ATOM 717 N N . ASP A 1 94 ? 42.178 -3.897 1.300 1.00 55.81 94 ASP A N 1
ATOM 718 C CA . ASP A 1 94 ? 43.201 -3.759 0.285 1.00 55.81 94 ASP A CA 1
ATOM 719 C C . ASP A 1 94 ? 42.919 -4.838 -0.764 1.00 55.81 94 ASP A C 1
ATOM 721 O O . ASP A 1 94 ? 43.155 -6.023 -0.541 1.00 55.81 94 ASP A O 1
ATOM 725 N N . ILE A 1 95 ? 42.301 -4.437 -1.880 1.00 58.72 95 ILE A N 1
ATOM 726 C CA . ILE A 1 95 ? 41.915 -5.326 -2.986 1.00 58.72 95 ILE A CA 1
ATOM 727 C C . ILE A 1 95 ? 43.154 -5.653 -3.834 1.00 58.72 95 ILE A C 1
ATOM 729 O O . ILE A 1 95 ? 43.064 -6.004 -5.012 1.00 58.72 95 ILE A O 1
ATOM 733 N N . SER A 1 96 ? 44.339 -5.528 -3.241 1.00 57.62 96 SER A N 1
ATOM 734 C CA . SER A 1 96 ? 45.541 -6.134 -3.760 1.00 57.62 96 SER A CA 1
ATOM 735 C C . SER A 1 96 ? 45.411 -7.645 -3.584 1.00 57.62 96 SER A C 1
ATOM 737 O O . SER A 1 96 ? 45.410 -8.169 -2.476 1.00 57.62 96 SER A O 1
ATOM 739 N N . GLU A 1 97 ? 45.375 -8.344 -4.718 1.00 54.44 97 GLU A N 1
ATOM 740 C CA . GLU A 1 97 ? 45.893 -9.712 -4.830 1.00 54.44 97 GLU A CA 1
ATOM 741 C C . GLU A 1 97 ? 44.917 -10.878 -4.561 1.00 54.44 97 GLU A C 1
ATOM 743 O O . GLU A 1 97 ? 45.216 -11.813 -3.829 1.00 54.44 97 GLU A O 1
ATOM 748 N N . MET A 1 98 ? 43.785 -10.930 -5.274 1.00 51.22 98 MET A N 1
ATOM 749 C CA . MET A 1 98 ? 43.170 -12.225 -5.632 1.00 51.22 98 MET A CA 1
ATOM 750 C C . MET A 1 98 ? 42.678 -12.252 -7.086 1.00 51.22 98 MET A C 1
ATOM 752 O O . MET A 1 98 ? 41.507 -12.464 -7.386 1.00 51.22 98 MET A O 1
ATOM 756 N N . THR A 1 99 ? 43.609 -12.120 -8.030 1.00 53.19 99 THR A N 1
ATOM 757 C CA . THR A 1 99 ? 43.449 -12.601 -9.413 1.00 53.19 99 THR A CA 1
ATOM 758 C C . THR A 1 99 ? 43.762 -14.099 -9.497 1.00 53.19 99 THR A C 1
ATOM 760 O O . THR A 1 99 ? 44.616 -14.534 -10.261 1.00 53.19 99 THR A O 1
ATOM 763 N N . HIS A 1 100 ? 43.056 -14.929 -8.731 1.00 57.50 100 HIS A N 1
ATOM 764 C CA . HIS A 1 100 ? 42.998 -16.365 -9.011 1.00 57.50 100 HIS A CA 1
ATOM 765 C C . HIS A 1 100 ? 41.599 -16.698 -9.509 1.00 57.50 100 HIS A C 1
ATOM 767 O O . HIS A 1 100 ? 40.763 -17.225 -8.784 1.00 57.50 100 HIS A O 1
ATOM 773 N N . ILE A 1 101 ? 41.353 -16.373 -10.780 1.00 59.16 101 ILE A N 1
ATOM 774 C CA . ILE A 1 101 ? 40.255 -16.972 -11.537 1.00 59.16 101 ILE A CA 1
ATOM 775 C C . ILE A 1 101 ? 40.563 -18.476 -11.584 1.00 59.16 101 ILE A C 1
ATOM 777 O O . ILE A 1 101 ? 41.603 -18.856 -12.131 1.00 59.16 101 ILE A O 1
ATOM 781 N N . PRO A 1 102 ? 39.731 -19.350 -10.993 1.00 53.81 102 PRO A N 1
ATOM 782 C CA . PRO A 1 102 ? 39.949 -20.783 -11.071 1.00 53.81 102 PRO A CA 1
ATOM 783 C C . PRO A 1 102 ? 39.883 -21.211 -12.539 1.00 53.81 102 PRO A C 1
ATOM 785 O O . PRO A 1 102 ? 38.832 -21.149 -13.178 1.00 53.81 102 PRO A O 1
ATOM 788 N N . SER A 1 103 ? 41.030 -21.627 -13.074 1.00 58.22 103 SER A N 1
ATOM 789 C CA . SER A 1 103 ? 41.206 -22.140 -14.434 1.00 58.22 103 SER A CA 1
ATOM 790 C C . SER A 1 103 ? 40.566 -23.526 -14.570 1.00 58.22 103 SER A C 1
ATOM 792 O O . SER A 1 103 ? 41.255 -24.536 -14.669 1.00 58.22 103 SER A O 1
ATOM 794 N N . MET A 1 104 ? 39.237 -23.602 -14.481 1.00 59.88 104 MET A N 1
ATOM 795 C CA . MET A 1 104 ? 38.480 -24.841 -14.717 1.00 59.88 104 MET A CA 1
ATOM 796 C C . MET A 1 104 ? 37.400 -24.682 -15.801 1.00 59.88 104 MET A C 1
ATOM 798 O O . MET A 1 104 ? 36.697 -25.639 -16.101 1.00 59.88 104 MET A O 1
ATOM 802 N N . PHE A 1 105 ? 37.303 -23.502 -16.431 1.00 55.06 105 PHE A N 1
ATOM 803 C CA . PHE A 1 105 ? 36.352 -23.198 -17.513 1.00 55.06 105 PHE A CA 1
ATOM 804 C C . PHE A 1 105 ? 37.010 -22.502 -18.718 1.00 55.06 105 PHE A C 1
ATOM 806 O O . PHE A 1 105 ? 36.424 -21.609 -19.323 1.00 55.06 105 PHE A O 1
ATOM 813 N N . LEU A 1 106 ? 38.221 -22.915 -19.098 1.00 46.28 106 LEU A N 1
ATOM 814 C CA . LEU A 1 106 ? 38.759 -22.624 -20.431 1.00 46.28 106 LEU A CA 1
ATOM 815 C C . LEU A 1 106 ? 38.676 -23.895 -21.288 1.00 46.28 106 LEU A C 1
ATOM 817 O O . LEU A 1 106 ? 39.569 -24.738 -21.203 1.00 46.28 106 LEU A O 1
ATOM 821 N N . PRO A 1 107 ? 37.625 -24.069 -22.110 1.00 51.81 107 PRO A N 1
ATOM 822 C CA . PRO A 1 107 ? 37.700 -24.970 -23.247 1.00 51.81 107 PRO A CA 1
ATOM 823 C C . PRO A 1 107 ? 38.746 -24.414 -24.219 1.00 51.81 107 PRO A C 1
ATOM 825 O O . PRO A 1 107 ? 38.669 -23.250 -24.614 1.00 51.81 107 PRO A O 1
ATOM 828 N N . GLU A 1 108 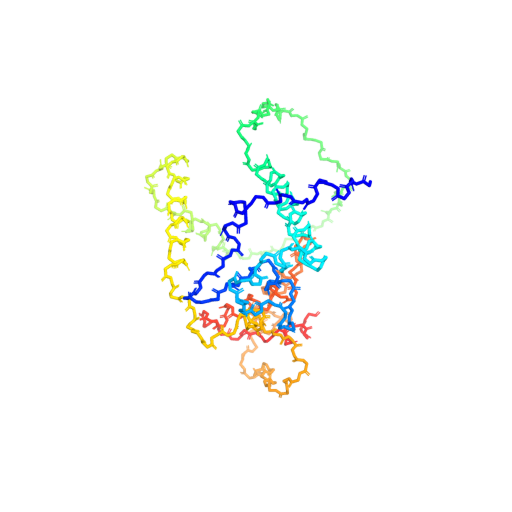? 39.721 -25.237 -24.609 1.00 53.69 108 GLU A N 1
ATOM 829 C CA . GLU A 1 108 ? 40.619 -24.958 -25.734 1.00 53.69 108 GLU A CA 1
ATOM 830 C C . GLU A 1 108 ? 39.795 -24.805 -27.026 1.00 53.69 108 GLU A C 1
ATOM 832 O O . GLU A 1 108 ? 39.577 -25.761 -27.768 1.00 53.69 108 GLU A O 1
ATOM 837 N N . LEU A 1 109 ? 39.347 -23.587 -27.323 1.00 48.06 109 LEU A N 1
ATOM 838 C CA . LEU A 1 109 ? 38.862 -23.206 -28.646 1.00 48.06 109 LEU A CA 1
ATOM 839 C C . LEU A 1 109 ? 40.073 -22.910 -29.538 1.00 48.06 109 LEU A C 1
ATOM 841 O O . LEU A 1 109 ? 40.469 -21.769 -29.755 1.00 48.06 109 LEU A O 1
ATOM 845 N N . LYS A 1 110 ? 40.680 -23.984 -30.047 1.00 56.19 110 LYS A N 1
ATOM 846 C CA . LYS A 1 110 ? 41.413 -23.946 -31.315 1.00 56.19 110 LYS A CA 1
ATOM 847 C C . LYS A 1 110 ? 40.385 -24.117 -32.425 1.00 56.19 110 LYS A C 1
ATOM 849 O O . LYS A 1 110 ? 39.812 -25.196 -32.511 1.00 56.19 110 LYS A O 1
ATOM 854 N N . SER A 1 111 ? 40.157 -23.089 -33.239 1.00 44.62 111 SER A N 1
ATOM 855 C CA . SER A 1 111 ? 39.822 -23.226 -34.666 1.00 44.62 111 SER A CA 1
ATOM 856 C C . SER A 1 111 ? 39.427 -21.870 -35.247 1.00 44.62 111 SER A C 1
ATOM 858 O O . SER A 1 111 ? 38.294 -21.423 -35.096 1.00 44.62 111 SER A O 1
ATOM 860 N N . ASP A 1 112 ? 40.379 -21.238 -35.922 1.00 48.97 112 ASP A N 1
ATOM 861 C CA . ASP A 1 112 ? 40.250 -20.644 -37.255 1.00 48.97 112 ASP A CA 1
ATOM 862 C C . ASP A 1 112 ? 38.818 -20.549 -37.819 1.00 48.97 112 ASP A C 1
ATOM 864 O O . ASP A 1 112 ? 38.365 -21.397 -38.586 1.00 48.97 112 ASP A O 1
ATOM 868 N N . MET A 1 113 ? 38.112 -19.472 -37.482 1.00 45.72 113 MET A N 1
ATOM 869 C CA . MET A 1 113 ? 37.049 -18.918 -38.320 1.00 45.72 113 MET A CA 1
ATOM 870 C C . MET A 1 113 ? 37.203 -17.404 -38.328 1.00 45.72 113 MET A C 1
ATOM 872 O O . MET A 1 113 ? 36.629 -16.678 -37.520 1.00 45.72 113 MET A O 1
ATOM 876 N N . GLN A 1 114 ? 38.022 -16.939 -39.263 1.00 49.47 114 GLN A N 1
ATOM 877 C CA . GLN A 1 114 ? 38.085 -15.544 -39.653 1.00 49.47 114 GLN A CA 1
ATOM 878 C C . GLN A 1 114 ? 36.841 -15.260 -40.501 1.00 49.47 114 GLN A C 1
ATOM 880 O O . GLN A 1 114 ? 36.851 -15.423 -41.717 1.00 49.47 114 GLN A O 1
ATOM 885 N N . MET A 1 115 ? 35.725 -14.948 -39.837 1.00 45.59 115 MET A N 1
ATOM 886 C CA . MET A 1 115 ? 34.620 -14.274 -40.508 1.00 45.59 115 MET A CA 1
ATOM 887 C C . MET A 1 115 ? 34.995 -12.803 -40.624 1.00 45.59 115 MET A C 1
ATOM 889 O O . MET A 1 115 ? 35.140 -12.118 -39.611 1.00 45.59 115 MET A O 1
ATOM 893 N N . ASP A 1 116 ? 35.148 -12.343 -41.862 1.00 45.94 116 ASP A N 1
ATOM 894 C CA . ASP A 1 116 ? 35.143 -10.929 -42.206 1.00 45.94 116 ASP A CA 1
ATOM 895 C C . ASP A 1 116 ? 33.772 -10.352 -41.818 1.00 45.94 116 ASP A C 1
ATOM 897 O O . ASP A 1 116 ? 32.807 -10.381 -42.579 1.00 45.94 116 ASP A O 1
ATOM 901 N N . ILE A 1 117 ? 33.662 -9.900 -40.568 1.00 47.69 117 ILE A N 1
ATOM 902 C CA . ILE A 1 117 ? 32.573 -9.040 -40.120 1.00 47.69 117 ILE A CA 1
ATOM 903 C C . ILE A 1 117 ? 32.876 -7.661 -40.693 1.00 47.69 117 ILE A C 1
ATOM 905 O O . ILE A 1 117 ? 33.757 -6.944 -40.217 1.00 47.69 117 ILE A O 1
ATOM 909 N N . ASP A 1 118 ? 32.150 -7.322 -41.753 1.00 42.94 118 ASP A N 1
ATOM 910 C CA . ASP A 1 118 ? 32.155 -5.993 -42.340 1.00 42.94 118 ASP A CA 1
ATOM 911 C C . ASP A 1 118 ? 31.832 -4.946 -41.266 1.00 42.94 118 ASP A C 1
ATOM 913 O O . ASP A 1 118 ? 30.753 -4.920 -40.669 1.00 42.94 118 ASP A O 1
ATOM 917 N N . SER A 1 119 ? 32.815 -4.073 -41.040 1.00 52.22 119 SER A N 1
ATOM 918 C CA . SER A 1 119 ? 32.866 -2.951 -40.097 1.00 52.22 119 SER A CA 1
ATOM 919 C C . SER A 1 119 ? 31.827 -1.855 -40.373 1.00 52.22 119 SER A C 1
ATOM 921 O O . SER A 1 119 ? 32.164 -0.691 -40.574 1.00 52.22 119 SER A O 1
ATOM 923 N N . SER A 1 120 ? 30.545 -2.201 -40.327 1.00 51.78 120 SER A N 1
ATOM 924 C CA . SER A 1 120 ? 29.421 -1.256 -40.319 1.00 51.78 120 SER A CA 1
ATOM 925 C C . SER A 1 120 ? 28.761 -1.172 -38.937 1.00 51.78 120 SER A C 1
ATOM 927 O O . SER A 1 120 ? 27.572 -0.909 -38.809 1.00 51.78 120 SER A O 1
ATOM 929 N N . ASN A 1 121 ? 29.556 -1.367 -37.877 1.00 52.22 121 ASN A N 1
ATOM 930 C CA . ASN A 1 121 ? 29.111 -1.293 -36.485 1.00 52.22 121 ASN A CA 1
ATOM 931 C C . ASN A 1 121 ? 29.570 0.010 -35.804 1.00 52.22 121 ASN A C 1
ATOM 933 O O . ASN A 1 121 ? 30.161 0.021 -34.725 1.00 52.22 121 ASN A O 1
ATOM 937 N N . THR A 1 122 ? 29.301 1.140 -36.451 1.00 57.03 122 THR A N 1
ATOM 938 C CA . THR A 1 122 ? 29.125 2.419 -35.755 1.00 57.03 122 THR A CA 1
ATOM 939 C C . THR A 1 122 ? 27.722 2.405 -35.156 1.00 57.03 122 THR A C 1
ATOM 941 O O . THR A 1 122 ? 26.782 2.566 -35.926 1.00 57.03 122 THR A O 1
ATOM 944 N N . ASN A 1 123 ? 27.574 2.134 -33.847 1.00 60.94 123 ASN A N 1
ATOM 945 C CA . ASN A 1 123 ? 26.473 2.637 -32.984 1.00 60.94 123 ASN A CA 1
ATOM 946 C C . ASN A 1 123 ? 26.267 1.881 -31.653 1.00 60.94 123 ASN A C 1
ATOM 948 O O . ASN A 1 123 ? 25.151 1.829 -31.156 1.00 60.94 123 ASN A O 1
ATOM 952 N N . PHE A 1 124 ? 27.298 1.327 -31.006 1.00 52.59 124 PHE A N 1
ATOM 953 C CA . PHE A 1 124 ? 27.166 1.000 -29.571 1.00 52.59 124 PHE A CA 1
ATOM 954 C C . PHE A 1 124 ? 27.989 1.943 -28.697 1.00 52.59 124 PHE A C 1
ATOM 956 O O . PHE A 1 124 ? 27.446 2.601 -27.817 1.00 52.59 124 PHE A O 1
ATOM 963 N N . ALA A 1 125 ? 29.273 2.123 -29.016 1.00 57.62 125 ALA A N 1
ATOM 964 C CA . ALA A 1 125 ? 30.106 3.123 -28.347 1.00 57.62 125 ALA A CA 1
ATOM 965 C C . ALA A 1 125 ? 29.596 4.559 -28.578 1.00 57.62 125 ALA A C 1
ATOM 967 O O . ALA A 1 125 ? 29.654 5.383 -27.674 1.00 57.62 125 ALA A O 1
ATOM 968 N N . GLN A 1 126 ? 29.036 4.842 -29.759 1.00 59.75 126 GLN A N 1
ATOM 969 C CA . GLN A 1 126 ? 28.451 6.147 -30.076 1.00 59.75 126 GLN A CA 1
ATOM 970 C C . GLN A 1 126 ? 27.118 6.376 -29.348 1.00 59.75 126 GLN A C 1
ATOM 972 O O . GLN A 1 126 ? 26.896 7.466 -28.844 1.00 59.75 126 GLN A O 1
ATOM 977 N N . LEU A 1 127 ? 26.304 5.330 -29.177 1.00 60.53 127 LEU A N 1
ATOM 978 C CA . LEU A 1 127 ? 25.050 5.379 -28.411 1.00 60.53 127 LEU A CA 1
ATOM 979 C C . LEU A 1 127 ? 25.317 5.556 -26.906 1.00 60.53 127 LEU A C 1
ATOM 981 O O . LEU A 1 127 ? 24.655 6.349 -26.246 1.00 60.53 127 LEU A O 1
ATOM 985 N N . MET A 1 128 ? 26.349 4.894 -26.373 1.00 62.19 128 MET A N 1
ATOM 986 C CA . MET A 1 128 ? 26.813 5.106 -24.995 1.00 62.19 128 MET A CA 1
ATOM 987 C C . MET A 1 128 ? 27.447 6.491 -24.805 1.00 62.19 128 MET A C 1
ATOM 989 O O . MET A 1 128 ? 27.299 7.094 -23.746 1.00 62.19 128 MET A O 1
ATOM 993 N N . SER A 1 129 ? 28.117 7.024 -25.831 1.00 60.00 129 SER A N 1
ATOM 994 C CA . SER A 1 129 ? 28.655 8.387 -25.811 1.00 60.00 129 SER A CA 1
ATOM 995 C C . SER A 1 129 ? 27.563 9.457 -25.936 1.00 60.00 129 SER A C 1
ATOM 997 O O . SER A 1 129 ? 27.765 10.564 -25.450 1.00 60.00 129 SER A O 1
ATOM 999 N N . GLU A 1 130 ? 26.424 9.141 -26.557 1.00 58.16 130 GLU A N 1
ATOM 1000 C CA . GLU A 1 130 ? 25.277 10.045 -26.718 1.00 58.16 130 GLU A CA 1
ATOM 1001 C C . GLU A 1 130 ? 24.398 10.085 -25.455 1.00 58.16 130 GLU A C 1
ATOM 1003 O O . GLU A 1 130 ? 23.942 11.154 -25.066 1.00 58.16 130 GLU A O 1
ATOM 1008 N N . PHE A 1 131 ? 24.265 8.969 -24.726 1.00 54.84 131 PHE A N 1
ATOM 1009 C CA . PHE A 1 131 ? 23.663 8.965 -23.380 1.00 54.84 131 PHE A CA 1
ATOM 1010 C C . PHE A 1 131 ? 24.609 9.474 -22.278 1.00 54.84 131 PHE A C 1
ATOM 1012 O O . PHE A 1 131 ? 24.150 9.876 -21.212 1.00 54.84 131 PHE A O 1
ATOM 1019 N N . GLY A 1 132 ? 25.923 9.463 -22.524 1.00 47.53 132 GLY A N 1
ATOM 1020 C CA . GLY A 1 132 ? 26.948 9.968 -21.605 1.00 47.53 132 GLY A CA 1
ATOM 1021 C C . GLY A 1 132 ? 27.180 11.478 -21.683 1.00 47.53 132 GLY A C 1
ATOM 1022 O O . GLY A 1 132 ? 27.804 12.037 -20.786 1.00 47.53 132 GLY A O 1
ATOM 1023 N N . GLN A 1 133 ? 26.647 12.160 -22.703 1.00 46.81 133 GLN A N 1
ATOM 1024 C CA . GLN A 1 133 ? 26.540 13.621 -22.723 1.00 46.81 133 GLN A CA 1
ATOM 1025 C C . GLN A 1 133 ? 25.312 14.069 -21.928 1.00 46.81 133 GLN A C 1
ATOM 1027 O O . GLN A 1 133 ? 24.470 14.832 -22.399 1.00 46.81 133 GLN A O 1
ATOM 1032 N N . VAL A 1 134 ? 25.217 13.612 -20.680 1.00 46.75 134 VAL A N 1
ATOM 1033 C CA . VAL A 1 134 ? 24.515 14.410 -19.685 1.00 46.75 134 VAL A CA 1
ATOM 1034 C C . VAL A 1 134 ? 25.352 15.673 -19.605 1.00 46.75 134 VAL A C 1
ATOM 1036 O O . VAL A 1 134 ? 26.530 15.615 -19.248 1.00 46.75 134 VAL A O 1
ATOM 1039 N N . SER A 1 135 ? 24.783 16.781 -20.084 1.00 49.81 135 SER A N 1
ATOM 1040 C CA . SER A 1 135 ? 25.345 18.117 -19.931 1.00 49.81 135 SER A CA 1
ATOM 1041 C C . SER A 1 135 ? 26.006 18.207 -18.568 1.00 49.81 135 SER A C 1
ATOM 1043 O O . SER A 1 135 ? 25.412 17.716 -17.608 1.00 49.81 135 SER A O 1
ATOM 1045 N N . GLU A 1 136 ? 27.190 18.808 -18.524 1.00 45.41 136 GLU A N 1
ATOM 1046 C CA . GLU A 1 136 ? 27.979 19.195 -17.353 1.00 45.41 136 GLU A CA 1
ATOM 1047 C C . GLU A 1 136 ? 27.134 20.107 -16.435 1.00 45.41 136 GLU A C 1
ATOM 1049 O O . GLU A 1 136 ? 27.371 21.299 -16.263 1.00 45.41 136 GLU A O 1
ATOM 1054 N N . ALA A 1 137 ? 26.040 19.546 -15.931 1.00 49.62 137 ALA A N 1
ATOM 1055 C CA . ALA A 1 137 ? 25.156 20.074 -14.936 1.00 49.62 137 ALA A CA 1
ATOM 1056 C C . ALA A 1 137 ? 25.982 19.943 -13.678 1.00 49.62 137 ALA A C 1
ATOM 1058 O O . ALA A 1 137 ? 26.084 18.856 -13.115 1.00 49.62 137 ALA A O 1
ATOM 1059 N N . GLU A 1 138 ? 26.696 21.035 -13.404 1.00 57.84 138 GLU A N 1
ATOM 1060 C CA . GLU A 1 138 ? 27.078 21.514 -12.088 1.00 57.84 138 GLU A CA 1
ATOM 1061 C C . GLU A 1 138 ? 26.960 20.393 -11.063 1.00 57.84 138 GLU A C 1
ATOM 1063 O O . GLU A 1 138 ? 25.859 20.105 -10.595 1.00 57.84 138 GLU A O 1
ATOM 1068 N N . GLU A 1 139 ? 28.085 19.703 -10.846 1.00 55.47 139 GLU A N 1
ATOM 1069 C CA . GLU A 1 139 ? 28.260 18.563 -9.950 1.00 55.47 139 GLU A CA 1
ATOM 1070 C C . GLU A 1 139 ? 27.876 19.005 -8.529 1.00 55.47 139 GLU A C 1
ATOM 1072 O O . GLU A 1 139 ? 28.701 19.330 -7.677 1.00 55.47 139 GLU A O 1
ATOM 1077 N N . LEU A 1 140 ? 26.569 19.117 -8.302 1.00 59.84 140 LEU A N 1
ATOM 1078 C CA . LEU A 1 140 ? 25.944 19.288 -7.014 1.00 59.84 140 LEU A CA 1
ATOM 1079 C C . LEU A 1 140 ? 26.450 18.092 -6.229 1.00 59.84 140 LEU A C 1
ATOM 1081 O O . LEU A 1 140 ? 26.197 16.950 -6.612 1.00 59.84 140 LEU A O 1
ATOM 1085 N N . GLY A 1 141 ? 27.249 18.361 -5.194 1.00 80.50 141 GLY A N 1
ATOM 1086 C CA . GLY A 1 141 ? 27.827 17.303 -4.375 1.00 80.50 141 GLY A CA 1
ATOM 1087 C C . GLY A 1 141 ? 26.745 16.301 -3.979 1.00 80.50 141 GLY A C 1
ATOM 1088 O O . GLY A 1 141 ? 25.584 16.679 -3.833 1.00 80.50 141 GLY A O 1
ATOM 1089 N N . LEU A 1 142 ? 27.116 15.031 -3.811 1.00 72.00 142 LEU A N 1
ATOM 1090 C CA . LEU A 1 142 ? 26.186 13.922 -3.547 1.00 72.00 142 LEU A CA 1
ATOM 1091 C C . LEU A 1 142 ? 25.104 14.258 -2.500 1.00 72.00 142 LEU A C 1
ATOM 1093 O O . LEU A 1 142 ? 23.951 13.851 -2.642 1.00 72.00 142 LEU A O 1
ATOM 1097 N N . ASP A 1 143 ? 25.456 15.056 -1.491 1.00 75.38 143 ASP A N 1
ATOM 1098 C CA . ASP A 1 143 ? 24.536 15.540 -0.460 1.00 75.38 143 ASP A CA 1
ATOM 1099 C C . ASP A 1 143 ? 23.448 16.482 -0.997 1.00 75.38 143 ASP A C 1
ATOM 1101 O O . ASP A 1 143 ? 22.290 16.374 -0.601 1.00 75.38 143 ASP A O 1
ATOM 1105 N N . ALA A 1 144 ? 23.784 17.377 -1.926 1.00 81.25 144 ALA A N 1
ATOM 1106 C CA . ALA A 1 144 ? 22.837 18.278 -2.573 1.00 81.25 144 ALA A CA 1
ATOM 1107 C C . ALA A 1 144 ? 21.890 17.524 -3.520 1.00 81.25 144 ALA A C 1
ATOM 1109 O O . ALA A 1 144 ? 20.691 17.801 -3.524 1.00 81.25 144 ALA A O 1
ATOM 1110 N N . THR A 1 145 ? 22.386 16.522 -4.257 1.00 81.25 145 THR A N 1
ATOM 1111 C CA . THR A 1 145 ? 21.530 15.635 -5.067 1.00 81.25 145 THR A CA 1
ATOM 1112 C C . THR A 1 145 ? 20.567 14.841 -4.188 1.00 81.25 145 THR A C 1
ATOM 1114 O O . THR A 1 145 ? 19.384 14.726 -4.504 1.00 81.25 145 THR A O 1
ATOM 1117 N N . ARG A 1 146 ? 21.049 14.327 -3.049 1.00 78.75 146 ARG A N 1
ATOM 1118 C CA . ARG A 1 146 ? 20.216 13.606 -2.081 1.00 78.75 146 ARG A CA 1
ATOM 1119 C C . ARG A 1 146 ? 19.111 14.496 -1.511 1.00 78.75 146 ARG A C 1
ATOM 1121 O O . ARG A 1 146 ? 17.977 14.039 -1.393 1.00 78.75 146 ARG A O 1
ATOM 1128 N N . LEU A 1 147 ? 19.429 15.750 -1.193 1.00 91.38 147 LEU A N 1
ATOM 1129 C CA . LEU A 1 147 ? 18.465 16.728 -0.681 1.00 91.38 147 LEU A CA 1
ATOM 1130 C C . LEU A 1 147 ? 17.385 17.059 -1.719 1.00 91.38 147 LEU A C 1
ATOM 1132 O O . LEU A 1 147 ? 16.206 17.104 -1.378 1.00 91.38 147 LEU A O 1
ATOM 1136 N N . LEU A 1 148 ? 17.776 17.216 -2.987 1.00 92.94 148 LEU A N 1
ATOM 1137 C CA . LEU A 1 148 ? 16.853 17.429 -4.105 1.00 92.94 148 LEU A CA 1
ATOM 1138 C C . LEU A 1 148 ? 15.891 16.253 -4.290 1.00 92.94 148 LEU A C 1
ATO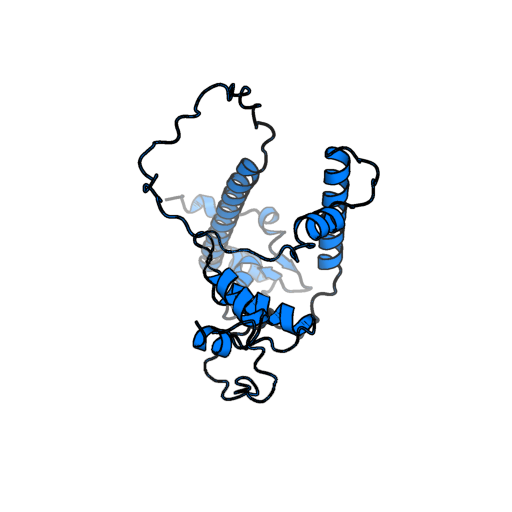M 1140 O O . LEU A 1 148 ? 14.682 16.454 -4.343 1.00 92.94 148 LEU A O 1
ATOM 1144 N N . LEU A 1 149 ? 16.418 15.027 -4.326 1.00 82.62 149 LEU A N 1
ATOM 1145 C CA . LEU A 1 149 ? 15.600 13.819 -4.462 1.00 82.62 149 LEU A CA 1
ATOM 1146 C C . LEU A 1 149 ? 14.640 13.642 -3.281 1.00 82.62 149 LEU A C 1
ATOM 1148 O O . LEU A 1 149 ? 13.493 13.243 -3.467 1.00 82.62 149 LEU A O 1
ATOM 1152 N N . GLN A 1 150 ? 15.091 13.956 -2.065 1.00 88.25 150 GLN A N 1
ATOM 1153 C CA . GLN A 1 1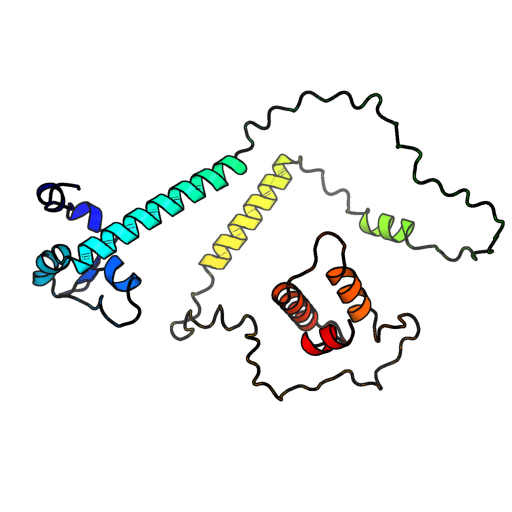50 ? 14.236 13.909 -0.883 1.00 88.25 150 GLN A CA 1
ATOM 1154 C C . GLN A 1 150 ? 13.106 14.945 -0.965 1.00 88.25 150 GLN A C 1
ATOM 1156 O O . GLN A 1 150 ? 11.959 14.616 -0.672 1.00 88.25 150 GLN A O 1
ATOM 1161 N N . GLN A 1 151 ? 13.411 16.164 -1.415 1.00 93.62 151 GLN A N 1
ATOM 1162 C CA . GLN A 1 151 ? 12.417 17.216 -1.609 1.00 93.62 151 GLN A CA 1
ATOM 1163 C C . GLN A 1 151 ? 11.387 16.841 -2.685 1.00 93.62 151 GLN A C 1
ATOM 1165 O O . GLN A 1 151 ? 10.190 17.050 -2.495 1.00 93.62 151 GLN A O 1
ATOM 1170 N N . GLU A 1 152 ? 11.835 16.267 -3.801 1.00 88.38 152 GLU A N 1
ATOM 1171 C CA . GLU A 1 152 ? 10.952 15.809 -4.877 1.00 88.38 152 GLU A CA 1
ATOM 1172 C C . GLU A 1 152 ? 10.028 14.678 -4.399 1.00 88.38 152 GLU A C 1
ATOM 1174 O O . GLU A 1 152 ? 8.826 14.685 -4.672 1.00 88.38 152 GLU A O 1
ATOM 1179 N N . PHE A 1 153 ? 10.561 13.742 -3.611 1.00 87.38 153 PHE A N 1
ATOM 1180 C CA . PHE A 1 153 ? 9.779 12.669 -3.004 1.00 87.38 153 PHE A CA 1
ATOM 1181 C C . PHE A 1 153 ? 8.728 13.193 -2.012 1.00 87.38 153 PHE A C 1
ATOM 1183 O O . PHE A 1 153 ? 7.573 12.764 -2.053 1.00 87.38 153 PHE A O 1
ATOM 1190 N N . GLU A 1 154 ? 9.090 14.146 -1.150 1.00 87.81 154 GLU A N 1
ATOM 1191 C CA . GLU A 1 154 ? 8.148 14.791 -0.225 1.00 87.81 154 GLU A CA 1
ATOM 1192 C C . GLU A 1 154 ? 7.036 15.534 -0.975 1.00 87.81 154 GLU A C 1
ATOM 1194 O O . GLU A 1 154 ? 5.863 15.394 -0.630 1.00 87.81 154 GLU A O 1
ATOM 1199 N N . GLN A 1 155 ? 7.378 16.247 -2.050 1.00 88.38 155 GLN A N 1
ATOM 1200 C CA . GLN A 1 155 ? 6.397 16.928 -2.892 1.00 88.38 155 GLN A CA 1
ATOM 1201 C C . GLN A 1 155 ? 5.440 15.936 -3.570 1.00 88.38 155 GLN A C 1
ATOM 1203 O O . GLN A 1 155 ? 4.238 16.188 -3.667 1.00 88.38 155 GLN A O 1
ATOM 1208 N N . MET A 1 156 ? 5.945 14.783 -4.013 1.00 80.25 156 MET A N 1
ATOM 1209 C CA . MET A 1 156 ? 5.117 13.726 -4.591 1.00 80.25 156 MET A CA 1
ATOM 1210 C C . MET A 1 156 ? 4.146 13.132 -3.561 1.00 80.25 156 MET A C 1
ATOM 1212 O O . MET A 1 156 ? 2.981 12.897 -3.885 1.00 80.25 156 MET A O 1
ATOM 1216 N N . LEU A 1 157 ? 4.593 12.941 -2.315 1.00 77.94 157 LEU A N 1
ATOM 1217 C CA . LEU A 1 157 ? 3.731 12.509 -1.212 1.00 77.94 157 LEU A CA 1
ATOM 1218 C C . LEU A 1 157 ? 2.649 13.545 -0.902 1.00 77.94 157 LEU A C 1
ATOM 1220 O O . LEU A 1 157 ? 1.482 13.185 -0.777 1.00 77.94 157 LEU A O 1
ATOM 1224 N N . GLU A 1 158 ? 3.014 14.822 -0.799 1.00 83.00 158 GLU A N 1
ATOM 1225 C CA . GLU A 1 158 ? 2.073 15.912 -0.529 1.00 83.00 158 GLU A CA 1
ATOM 1226 C C . GLU A 1 158 ? 1.003 16.015 -1.627 1.00 83.00 158 GLU A C 1
ATOM 1228 O O . GLU A 1 158 ? -0.190 16.099 -1.325 1.00 83.00 158 GLU A O 1
ATOM 1233 N N . ASN A 1 159 ? 1.397 15.876 -2.895 1.00 76.62 159 ASN A N 1
ATOM 1234 C CA . ASN A 1 159 ? 0.461 15.798 -4.017 1.00 76.62 159 ASN A CA 1
ATOM 1235 C C . ASN A 1 159 ? -0.481 14.591 -3.901 1.00 76.62 159 ASN A C 1
ATOM 1237 O O . ASN A 1 159 ? -1.682 14.743 -4.100 1.00 76.62 159 ASN A O 1
ATOM 1241 N N . ALA A 1 160 ? 0.023 13.417 -3.511 1.00 71.38 160 ALA A N 1
ATOM 1242 C CA . ALA A 1 160 ? -0.807 12.227 -3.318 1.00 71.38 160 ALA A CA 1
ATOM 1243 C C . ALA A 1 160 ? -1.809 12.368 -2.152 1.00 71.38 160 ALA A C 1
ATOM 1245 O O . ALA A 1 160 ? -2.883 11.768 -2.187 1.00 71.38 160 ALA A O 1
ATOM 1246 N N . TYR A 1 161 ? -1.484 13.159 -1.122 1.00 72.56 161 TYR A N 1
ATOM 1247 C CA . TYR A 1 161 ? -2.406 13.478 -0.024 1.00 72.56 161 TYR A CA 1
ATOM 1248 C C . TYR A 1 161 ? -3.441 14.544 -0.395 1.00 72.56 161 TYR A C 1
ATOM 1250 O O . TYR A 1 161 ? -4.550 14.533 0.146 1.00 72.56 161 TYR A O 1
ATOM 1258 N N . HIS A 1 162 ? -3.074 15.481 -1.271 1.00 77.81 162 HIS A N 1
ATOM 1259 C CA . HIS A 1 162 ? -3.957 16.549 -1.734 1.00 77.81 162 HIS A CA 1
ATOM 1260 C C . HIS A 1 162 ? -4.811 16.172 -2.933 1.00 77.81 162 HIS A C 1
ATOM 1262 O O . HIS A 1 162 ? -5.824 16.841 -3.165 1.00 77.81 162 HIS A O 1
ATOM 1268 N N . ASP A 1 163 ? -4.455 15.105 -3.649 1.00 66.56 163 ASP A N 1
ATOM 1269 C CA . ASP A 1 163 ? -5.358 14.507 -4.612 1.00 66.56 163 ASP A CA 1
ATOM 1270 C C . ASP A 1 163 ? -6.667 14.178 -3.885 1.00 66.56 163 ASP A C 1
ATOM 1272 O O . ASP A 1 163 ? -6.663 13.469 -2.869 1.00 66.56 163 ASP A O 1
ATOM 1276 N N . PRO A 1 164 ? -7.796 14.763 -4.330 1.00 60.25 164 PRO A N 1
ATOM 1277 C CA . PRO A 1 164 ? -9.056 14.620 -3.634 1.00 60.25 164 PRO A CA 1
ATOM 1278 C C . PRO A 1 164 ? -9.328 13.125 -3.491 1.00 60.25 164 PRO A C 1
ATOM 1280 O O . PRO A 1 164 ? -9.260 12.415 -4.500 1.00 60.25 164 PRO A O 1
ATOM 1283 N N . PRO A 1 165 ? -9.615 12.630 -2.268 1.00 54.75 165 PRO A N 1
ATOM 1284 C CA . PRO A 1 165 ? -9.930 11.227 -2.080 1.00 54.75 165 PRO A CA 1
ATOM 1285 C C . PRO A 1 165 ? -11.004 10.893 -3.099 1.00 54.75 165 PRO A C 1
ATOM 1287 O O . PRO A 1 165 ? -12.038 11.571 -3.118 1.00 54.75 165 PRO A O 1
ATOM 1290 N N . LEU A 1 166 ? -10.693 9.932 -3.983 1.00 50.44 166 LEU A N 1
ATOM 1291 C CA . LEU A 1 166 ? -11.589 9.416 -5.014 1.00 50.44 166 LEU A CA 1
ATOM 1292 C C . LEU A 1 166 ? -12.994 9.443 -4.423 1.00 50.44 166 LEU A C 1
ATOM 1294 O O . LEU A 1 166 ? -13.209 8.849 -3.363 1.00 50.44 166 LEU A O 1
ATOM 1298 N N . GLY A 1 167 ? -13.856 10.290 -4.999 1.00 49.75 167 GLY A N 1
ATOM 1299 C CA . GLY A 1 167 ? -15.056 10.788 -4.326 1.00 49.75 167 GLY A CA 1
ATOM 1300 C C . GLY A 1 167 ? -15.908 9.666 -3.718 1.00 49.75 167 GLY A C 1
ATOM 1301 O O . GLY A 1 167 ? -15.729 8.504 -4.073 1.00 49.75 167 GLY A O 1
ATOM 1302 N N . PRO A 1 168 ? -16.877 9.983 -2.839 1.00 48.56 168 PRO A N 1
ATOM 1303 C CA . PRO A 1 168 ? -17.628 9.022 -2.010 1.00 48.56 168 PRO A CA 1
ATOM 1304 C C . PRO A 1 168 ? -18.465 7.939 -2.743 1.00 48.56 168 PRO A C 1
ATOM 1306 O O . PRO A 1 168 ? -19.350 7.345 -2.137 1.00 48.56 168 PRO A O 1
ATOM 1309 N N . GLY A 1 169 ? -18.196 7.653 -4.017 1.00 50.75 169 GLY A N 1
ATOM 1310 C CA . GLY A 1 169 ? -18.677 6.494 -4.766 1.00 50.75 169 GLY A CA 1
ATOM 1311 C C . GLY A 1 169 ? -17.586 5.538 -5.272 1.00 50.75 169 GLY A C 1
ATOM 1312 O O . GLY A 1 169 ? -17.938 4.589 -5.962 1.00 50.75 169 GLY A O 1
ATOM 1313 N N . VAL A 1 170 ? -16.297 5.747 -4.971 1.00 49.81 170 VAL A N 1
ATOM 1314 C CA . VAL A 1 170 ? -15.247 4.776 -5.331 1.00 49.81 170 VAL A CA 1
ATOM 1315 C C . VAL A 1 170 ? -14.998 3.860 -4.138 1.00 49.81 170 VAL A C 1
ATOM 1317 O O . VAL A 1 170 ? -14.232 4.168 -3.224 1.00 49.81 170 VAL A O 1
ATOM 1320 N N . ASP A 1 171 ? -15.718 2.739 -4.115 1.00 49.38 171 ASP A N 1
ATOM 1321 C CA . ASP A 1 171 ? -15.529 1.674 -3.136 1.00 49.38 171 ASP A CA 1
ATOM 1322 C C . ASP A 1 171 ? -14.044 1.291 -3.075 1.00 49.38 171 ASP A C 1
ATOM 1324 O O . ASP A 1 171 ? -13.456 0.859 -4.062 1.00 49.38 171 ASP A O 1
ATOM 1328 N N . LYS A 1 172 ? -13.425 1.375 -1.890 1.00 48.00 172 LYS A N 1
ATOM 1329 C CA . LYS A 1 172 ? -12.029 0.942 -1.657 1.00 48.00 172 LYS A CA 1
ATOM 1330 C C . LYS A 1 172 ? -11.797 -0.552 -1.941 1.00 48.00 172 LYS A C 1
ATOM 1332 O O . LYS A 1 172 ? -10.667 -1.023 -1.867 1.00 48.00 172 LYS A O 1
ATOM 1337 N N . GLN A 1 173 ? -12.855 -1.296 -2.262 1.00 50.53 173 GLN A N 1
ATOM 1338 C CA . GLN A 1 173 ? -12.772 -2.651 -2.796 1.00 50.53 173 GLN A CA 1
ATOM 1339 C C . GLN A 1 173 ? -12.276 -2.681 -4.251 1.00 50.53 173 GLN A C 1
ATOM 1341 O O . GLN A 1 173 ? -11.770 -3.720 -4.655 1.00 50.53 173 GLN A O 1
ATOM 1346 N N . HIS A 1 174 ? -12.324 -1.558 -4.984 1.00 46.75 174 HIS A N 1
ATOM 1347 C CA . HIS A 1 174 ? -11.927 -1.478 -6.390 1.00 46.75 174 HIS A CA 1
ATOM 1348 C C . HIS A 1 174 ? -10.442 -1.201 -6.652 1.00 46.75 174 HIS A C 1
ATOM 1350 O O . HIS A 1 174 ? -9.958 -1.556 -7.714 1.00 46.75 174 HIS A O 1
ATOM 1356 N N . ILE A 1 175 ? -9.661 -0.669 -5.705 1.00 45.16 175 ILE A 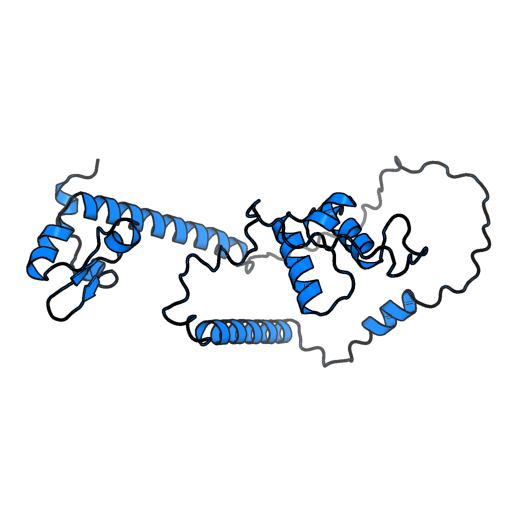N 1
ATOM 1357 C CA . ILE A 1 175 ? -8.227 -0.403 -5.975 1.00 45.16 175 ILE A CA 1
ATOM 1358 C C . ILE A 1 175 ? -7.421 -1.715 -6.089 1.00 45.16 175 ILE A C 1
ATOM 1360 O O . ILE A 1 175 ? -6.478 -1.803 -6.867 1.00 45.16 175 ILE A O 1
ATOM 1364 N N . ALA A 1 176 ? -7.840 -2.777 -5.391 1.00 46.06 176 ALA A N 1
ATOM 1365 C CA . ALA A 1 176 ? -7.323 -4.137 -5.603 1.00 46.06 176 ALA A CA 1
ATOM 1366 C C . ALA A 1 176 ? -8.037 -4.892 -6.750 1.00 46.06 176 ALA A C 1
ATOM 1368 O O . ALA A 1 176 ? -7.713 -6.044 -7.024 1.00 46.06 176 ALA A O 1
ATOM 1369 N N . ASP A 1 177 ? -9.031 -4.262 -7.379 1.00 43.88 177 ASP A N 1
ATOM 1370 C CA . ASP A 1 177 ? -9.872 -4.795 -8.463 1.00 43.88 177 ASP A CA 1
ATOM 1371 C C . ASP A 1 177 ? -9.535 -4.148 -9.824 1.00 43.88 177 ASP A C 1
ATOM 1373 O O . ASP A 1 177 ? -9.935 -4.655 -10.866 1.00 43.88 177 ASP A O 1
ATOM 1377 N N . GLU A 1 178 ? -8.787 -3.035 -9.816 1.00 44.50 178 GLU A N 1
ATOM 1378 C CA . GLU A 1 178 ? -8.240 -2.365 -11.005 1.00 44.50 178 GLU A CA 1
ATOM 1379 C C . GLU A 1 178 ? -6.826 -2.834 -11.380 1.00 44.50 178 GLU A C 1
ATOM 1381 O O . GLU A 1 178 ? -6.390 -2.630 -12.514 1.00 44.50 178 GLU A O 1
ATOM 1386 N N . LEU A 1 179 ? -6.127 -3.550 -10.488 1.00 46.97 179 LEU A N 1
ATOM 1387 C CA . LEU A 1 179 ? -5.243 -4.612 -10.974 1.00 46.97 179 LEU A CA 1
ATOM 1388 C C . LEU A 1 179 ? -6.176 -5.560 -11.719 1.00 46.97 179 LEU A C 1
ATOM 1390 O O . LEU A 1 179 ? -7.085 -6.063 -11.060 1.00 46.97 179 LEU A O 1
ATOM 1394 N N . PRO A 1 180 ? -6.024 -5.755 -13.043 1.00 47.56 180 PRO A N 1
ATOM 1395 C CA . PRO A 1 180 ? -6.959 -6.550 -13.816 1.00 47.56 180 PRO A CA 1
ATOM 1396 C C . PRO A 1 180 ? -7.033 -7.910 -13.144 1.00 47.56 180 PRO A C 1
ATOM 1398 O O . PRO A 1 180 ? -6.108 -8.717 -13.269 1.00 47.56 180 PRO A O 1
ATOM 1401 N N . LYS A 1 181 ? -8.106 -8.144 -12.374 1.00 48.03 181 LYS A N 1
ATOM 1402 C CA . LYS A 1 181 ? -8.380 -9.470 -11.860 1.00 48.03 181 LYS A CA 1
ATOM 1403 C C . LYS A 1 181 ? -8.406 -10.318 -13.108 1.00 48.03 181 LYS A C 1
ATOM 1405 O O . LYS A 1 181 ? -9.133 -10.008 -14.052 1.00 48.03 181 LYS A O 1
ATOM 1410 N N . THR A 1 182 ? -7.608 -11.374 -13.128 1.00 49.22 182 THR A N 1
ATOM 1411 C CA . THR A 1 182 ? -7.772 -12.463 -14.084 1.00 49.22 182 THR A CA 1
ATOM 1412 C C . THR A 1 182 ? -9.077 -13.167 -13.717 1.00 49.22 182 THR A C 1
ATOM 1414 O O . THR A 1 182 ? -9.099 -14.269 -13.186 1.00 49.22 182 THR A O 1
ATOM 1417 N N . SER A 1 183 ? -10.180 -12.445 -13.873 1.00 43.16 183 SER A N 1
ATOM 1418 C CA . SER A 1 183 ? -11.519 -12.958 -13.983 1.00 43.16 183 SER A CA 1
ATOM 1419 C C . SER A 1 183 ? -11.481 -13.787 -15.254 1.00 43.16 183 SER A C 1
ATOM 1421 O O . SER A 1 183 ? -11.341 -13.260 -16.356 1.00 43.16 183 SER A O 1
ATOM 1423 N N . ASP A 1 184 ? -11.534 -15.102 -15.084 1.00 54.03 184 ASP A N 1
ATOM 1424 C CA . ASP A 1 184 ? -11.522 -16.109 -16.147 1.00 54.03 184 ASP A CA 1
ATOM 1425 C C . ASP A 1 184 ? -12.756 -16.041 -17.079 1.00 54.03 184 ASP A C 1
ATOM 1427 O O . ASP A 1 184 ? -13.048 -17.005 -17.777 1.00 54.03 184 ASP A O 1
ATOM 1431 N N . ASN A 1 185 ? -13.479 -14.916 -17.108 1.00 47.38 185 ASN A N 1
ATOM 1432 C CA . ASN A 1 185 ? -14.775 -14.750 -17.768 1.00 47.38 185 ASN A CA 1
ATOM 1433 C C . ASN A 1 185 ? -14.826 -13.621 -18.813 1.00 47.38 185 ASN A C 1
ATOM 1435 O O . ASN A 1 185 ? -15.916 -13.141 -19.104 1.00 47.38 185 ASN A O 1
ATOM 1439 N N . ASP A 1 186 ? -13.697 -13.221 -19.402 1.00 45.91 186 ASP A N 1
ATOM 1440 C CA . ASP A 1 186 ? -13.714 -12.376 -20.605 1.00 45.91 186 ASP A CA 1
ATOM 1441 C C . ASP A 1 186 ? -13.333 -13.194 -21.845 1.00 45.91 186 ASP A C 1
ATOM 1443 O O . ASP A 1 186 ? -12.157 -13.449 -22.128 1.00 45.91 186 ASP A O 1
ATOM 1447 N N . ASP A 1 187 ? -14.385 -13.588 -22.566 1.00 54.38 187 ASP A N 1
ATOM 1448 C CA . ASP A 1 187 ? -14.399 -13.970 -23.984 1.00 54.38 187 ASP A CA 1
ATOM 1449 C C . ASP A 1 187 ? -14.221 -12.746 -24.914 1.00 54.38 187 ASP A C 1
ATOM 1451 O O . ASP A 1 187 ? -14.328 -12.868 -26.135 1.00 54.38 187 ASP A O 1
ATOM 1455 N N . GLU A 1 188 ? -13.931 -11.560 -24.369 1.00 49.22 188 GLU A N 1
ATOM 1456 C CA . GLU A 1 188 ? -13.648 -10.362 -25.155 1.00 49.22 188 GLU A CA 1
ATOM 1457 C C . GLU A 1 188 ? -12.135 -10.160 -25.342 1.00 49.22 188 GLU A C 1
ATOM 1459 O O . GLU A 1 188 ? -11.325 -10.287 -24.425 1.00 49.22 188 GLU A O 1
ATOM 1464 N N . ASP A 1 189 ? -11.771 -9.863 -26.588 1.00 51.88 189 ASP A N 1
ATOM 1465 C CA . ASP A 1 189 ? -10.434 -9.553 -27.096 1.00 51.88 189 ASP A CA 1
ATOM 1466 C C . ASP A 1 189 ? -9.472 -10.724 -27.324 1.00 51.88 189 ASP A C 1
ATOM 1468 O O . ASP A 1 189 ? -8.291 -10.720 -26.958 1.00 51.88 189 ASP A O 1
ATOM 1472 N N . THR A 1 190 ? -9.930 -11.649 -28.172 1.00 52.00 190 THR A N 1
ATOM 1473 C CA . THR A 1 190 ? -9.046 -12.347 -29.124 1.00 52.00 190 THR A CA 1
ATOM 1474 C C . THR A 1 190 ? -8.568 -11.377 -30.218 1.00 52.00 190 THR A C 1
ATOM 1476 O O . THR A 1 190 ? -8.682 -11.651 -31.406 1.00 52.00 190 THR A O 1
ATOM 1479 N N . HIS A 1 191 ? -7.968 -10.245 -29.844 1.00 52.84 191 HIS A N 1
ATOM 1480 C CA . HIS A 1 191 ? -7.016 -9.561 -30.721 1.00 52.84 191 HIS A CA 1
ATOM 1481 C C . HIS A 1 191 ? -5.671 -10.291 -30.600 1.00 52.84 191 HIS A C 1
ATOM 1483 O O . HIS A 1 191 ? -4.660 -9.761 -30.138 1.00 52.84 191 HIS A O 1
ATOM 1489 N N . CYS A 1 192 ? -5.686 -11.581 -30.953 1.00 53.44 192 CYS A N 1
ATOM 1490 C CA . CYS A 1 192 ? -4.473 -12.291 -31.313 1.00 53.44 192 CYS A CA 1
ATOM 1491 C C . CYS A 1 192 ? -3.941 -11.570 -32.544 1.00 53.44 192 CYS A C 1
ATOM 1493 O O . CYS A 1 192 ? -4.622 -11.618 -33.558 1.00 53.44 192 CYS A O 1
ATOM 1495 N N . PHE A 1 193 ? -2.808 -10.875 -32.386 1.00 59.28 193 PHE A N 1
ATOM 1496 C CA . PHE A 1 193 ? -1.888 -10.442 -33.441 1.00 59.28 193 PHE A CA 1
ATOM 1497 C C . PHE A 1 193 ? -2.515 -10.422 -34.832 1.00 59.28 193 PHE A C 1
ATOM 1499 O O . PHE A 1 193 ? -2.670 -11.492 -35.411 1.00 59.28 193 PHE A O 1
ATOM 1506 N N . ASP A 1 194 ? -2.835 -9.241 -35.366 1.00 58.62 194 ASP A N 1
ATOM 1507 C CA . ASP A 1 194 ? -3.189 -9.135 -36.781 1.00 58.62 194 ASP A CA 1
ATOM 1508 C C . ASP A 1 194 ? -1.996 -9.690 -37.582 1.00 58.62 194 ASP A C 1
ATOM 1510 O O . ASP A 1 194 ? -0.932 -9.061 -37.586 1.00 58.62 194 ASP A O 1
ATOM 1514 N N . PRO A 1 195 ? -2.103 -10.893 -38.180 1.00 57.75 195 PRO A N 1
ATOM 1515 C CA . PRO A 1 195 ? -0.960 -11.561 -38.800 1.00 57.75 195 PRO A CA 1
ATOM 1516 C C . PRO A 1 195 ? -0.481 -10.808 -40.048 1.00 57.75 195 PRO A C 1
ATOM 1518 O O . PRO A 1 195 ? 0.624 -11.041 -40.526 1.00 57.75 195 PRO A O 1
ATOM 1521 N N . ASP A 1 196 ? -1.291 -9.867 -40.535 1.00 59.84 196 ASP A N 1
ATOM 1522 C CA . ASP A 1 196 ? -0.999 -9.017 -41.684 1.00 59.84 196 ASP A CA 1
ATOM 1523 C C . ASP A 1 196 ? -0.175 -7.764 -41.317 1.00 59.84 196 ASP A C 1
ATOM 1525 O O . ASP A 1 196 ? 0.314 -7.059 -42.204 1.00 59.84 196 ASP A O 1
ATOM 1529 N N . LEU A 1 197 ? 0.034 -7.475 -40.023 1.00 58.50 197 LEU A N 1
ATOM 1530 C CA . LEU A 1 197 ? 0.895 -6.380 -39.565 1.00 58.50 197 LEU A CA 1
ATOM 1531 C C . LEU A 1 197 ? 2.355 -6.840 -39.458 1.00 58.50 197 LEU A C 1
ATOM 1533 O O . LEU A 1 197 ? 2.899 -7.005 -38.372 1.00 58.50 197 LEU A O 1
ATOM 1537 N N . VAL A 1 198 ? 2.962 -6.981 -40.639 1.00 56.91 198 VAL A N 1
ATOM 1538 C CA . VAL A 1 198 ? 4.406 -6.977 -40.929 1.00 56.91 198 VAL A CA 1
ATOM 1539 C C . VAL A 1 198 ? 5.226 -7.978 -40.107 1.00 56.91 198 VAL A C 1
ATOM 1541 O O . VAL A 1 198 ? 5.717 -7.682 -39.020 1.00 56.91 198 VAL A O 1
ATOM 1544 N N . GLU A 1 199 ? 5.466 -9.147 -40.706 1.00 59.28 199 GLU A N 1
ATOM 1545 C CA . GLU A 1 199 ? 6.588 -10.022 -40.362 1.00 59.28 199 GLU A CA 1
ATOM 1546 C C . GLU A 1 199 ? 7.914 -9.267 -40.573 1.00 59.28 199 GLU A C 1
ATOM 1548 O O . GLU A 1 199 ? 8.567 -9.372 -41.615 1.00 59.28 199 GLU A O 1
ATOM 1553 N N . ASP A 1 200 ? 8.340 -8.491 -39.577 1.00 60.59 200 ASP A N 1
ATOM 1554 C CA . ASP A 1 200 ? 9.719 -8.022 -39.501 1.00 60.59 200 ASP A CA 1
ATOM 1555 C C . ASP A 1 200 ? 10.607 -9.248 -39.246 1.00 60.59 200 ASP A C 1
ATOM 1557 O O . ASP A 1 200 ? 10.895 -9.626 -38.109 1.00 60.59 200 ASP A O 1
ATOM 1561 N N . SER A 1 201 ? 11.060 -9.878 -40.337 1.00 66.12 201 SER A N 1
ATOM 1562 C CA . SER A 1 201 ? 11.949 -11.056 -40.333 1.00 66.12 201 SER A CA 1
ATOM 1563 C C . SER A 1 201 ? 13.223 -10.884 -39.489 1.00 66.12 201 SER A C 1
ATOM 1565 O O . SER A 1 201 ? 13.875 -11.867 -39.140 1.00 66.12 201 SER A O 1
ATOM 1567 N N . ALA A 1 202 ? 13.556 -9.646 -39.117 1.00 87.69 202 ALA A N 1
ATOM 1568 C CA . ALA A 1 202 ? 14.682 -9.294 -38.265 1.00 87.69 202 ALA A CA 1
ATOM 1569 C C . ALA A 1 202 ? 14.600 -9.874 -36.842 1.00 87.69 202 ALA A C 1
ATOM 1571 O O . ALA A 1 202 ? 15.637 -9.997 -36.192 1.00 87.69 202 ALA A O 1
ATOM 1572 N N . TYR A 1 203 ? 13.403 -10.220 -36.351 1.00 86.94 203 TYR A N 1
ATOM 1573 C CA . TYR A 1 203 ? 13.197 -10.656 -34.962 1.00 86.94 203 TYR A CA 1
ATOM 1574 C C . TYR A 1 203 ? 12.733 -12.111 -34.812 1.00 86.94 203 TYR A C 1
ATOM 1576 O O . TYR A 1 203 ? 12.325 -12.497 -33.718 1.00 86.94 203 TYR A O 1
ATOM 1584 N N . PHE A 1 204 ? 12.830 -12.941 -35.860 1.00 86.12 204 PHE A N 1
ATOM 1585 C CA . PHE A 1 204 ? 12.480 -14.366 -35.787 1.00 86.12 204 PHE A CA 1
ATOM 1586 C C . PHE A 1 204 ? 13.215 -15.067 -34.620 1.00 86.12 204 PHE A C 1
ATOM 1588 O O . PHE A 1 204 ? 14.431 -14.905 -34.493 1.00 86.12 204 PHE A O 1
ATOM 1595 N N . PRO A 1 205 ? 12.529 -15.859 -33.770 1.00 89.75 205 PRO A N 1
ATOM 1596 C CA . PRO A 1 205 ? 11.169 -16.402 -33.917 1.00 89.75 205 PRO A CA 1
ATOM 1597 C C . PRO A 1 205 ? 10.029 -15.505 -33.401 1.00 89.75 205 PRO A C 1
ATOM 1599 O O . PRO A 1 205 ? 8.872 -15.919 -33.421 1.00 89.75 205 PRO A O 1
ATOM 1602 N N . TYR A 1 206 ? 10.324 -14.299 -32.918 1.00 90.81 206 TYR A N 1
ATOM 1603 C CA . TYR A 1 206 ? 9.328 -13.399 -32.343 1.00 90.81 206 TYR A CA 1
ATOM 1604 C C . TYR A 1 206 ? 8.630 -12.564 -33.427 1.00 90.81 206 TYR A C 1
ATOM 1606 O O . TYR A 1 206 ? 9.273 -12.142 -34.388 1.00 90.81 206 TYR A O 1
ATOM 1614 N N . PRO A 1 207 ? 7.329 -12.257 -33.264 1.00 86.62 207 PRO A N 1
ATOM 1615 C CA . PRO A 1 207 ? 6.578 -11.495 -34.262 1.00 86.62 207 PRO A CA 1
ATOM 1616 C C . PRO A 1 207 ? 6.976 -10.014 -34.308 1.00 86.62 207 PRO A C 1
ATOM 1618 O O . PRO A 1 207 ? 6.795 -9.359 -35.326 1.00 86.62 207 PRO A O 1
ATOM 1621 N N . ASN A 1 208 ? 7.496 -9.457 -33.208 1.00 88.38 208 ASN A N 1
ATOM 1622 C CA . ASN A 1 208 ? 8.009 -8.091 -33.170 1.00 88.38 208 ASN A CA 1
ATOM 1623 C C . ASN A 1 208 ? 9.080 -7.912 -32.080 1.00 88.38 208 ASN A C 1
ATOM 1625 O O . ASN A 1 208 ? 9.215 -8.727 -31.160 1.00 88.38 208 ASN A O 1
ATOM 1629 N N . LYS A 1 209 ? 9.815 -6.795 -32.161 1.00 91.44 209 LYS A N 1
ATOM 1630 C CA . LYS A 1 209 ? 10.856 -6.418 -31.193 1.00 91.44 209 LYS A CA 1
ATOM 1631 C C . LYS A 1 209 ? 10.332 -6.328 -29.756 1.00 91.44 209 LYS A C 1
ATOM 1633 O O . LYS A 1 209 ? 11.048 -6.686 -28.826 1.00 91.44 209 LYS A O 1
ATOM 1638 N N . THR A 1 210 ? 9.104 -5.850 -29.564 1.00 90.38 210 THR A N 1
ATOM 1639 C CA . THR A 1 210 ? 8.497 -5.669 -28.237 1.00 90.38 210 THR A CA 1
ATOM 1640 C C . THR A 1 210 ? 8.325 -7.007 -27.523 1.00 90.38 210 THR A C 1
ATOM 1642 O O . THR A 1 210 ? 8.724 -7.135 -26.370 1.00 90.38 210 THR A O 1
ATOM 1645 N N . VAL A 1 211 ? 7.797 -8.023 -28.211 1.00 91.50 211 VAL A N 1
ATOM 1646 C CA . VAL A 1 211 ? 7.634 -9.377 -27.662 1.00 91.50 211 VAL A CA 1
ATOM 1647 C C . VAL A 1 211 ? 8.988 -10.004 -27.345 1.00 91.50 211 VAL A C 1
ATOM 1649 O O . VAL A 1 211 ? 9.145 -10.562 -26.264 1.00 91.50 211 VAL A O 1
ATOM 1652 N N . MET A 1 212 ? 9.974 -9.859 -28.237 1.00 93.69 212 MET A N 1
ATOM 1653 C CA . MET A 1 212 ? 11.338 -10.339 -27.989 1.00 93.69 212 MET A CA 1
ATOM 1654 C C . MET A 1 212 ? 11.931 -9.717 -26.715 1.00 93.69 212 MET A C 1
ATOM 1656 O O . MET A 1 212 ? 12.463 -10.429 -25.869 1.00 93.69 212 MET A O 1
ATOM 1660 N N . LEU A 1 213 ? 11.834 -8.393 -26.552 1.00 92.88 213 LEU A N 1
ATOM 1661 C CA . LEU A 1 213 ? 12.370 -7.706 -25.372 1.00 92.88 213 LEU A CA 1
ATOM 1662 C C . LEU A 1 213 ? 11.661 -8.133 -24.084 1.00 92.88 213 LEU A C 1
ATOM 1664 O O . LEU A 1 213 ? 12.324 -8.358 -23.076 1.00 92.88 213 LEU A O 1
ATOM 1668 N N . LEU A 1 214 ? 10.335 -8.277 -24.122 1.00 92.81 214 LEU A N 1
ATOM 1669 C CA . LEU A 1 214 ? 9.560 -8.760 -22.980 1.00 92.81 214 LEU A CA 1
ATOM 1670 C C . LEU A 1 214 ? 9.955 -10.187 -22.584 1.00 92.81 214 LEU A C 1
ATOM 1672 O O . LEU A 1 214 ? 10.043 -10.483 -21.395 1.00 92.81 214 LEU A O 1
ATOM 1676 N N . ASP A 1 215 ? 10.227 -11.054 -23.558 1.00 92.81 215 ASP A N 1
ATOM 1677 C CA . ASP A 1 215 ? 10.666 -12.425 -23.298 1.00 92.81 215 ASP A CA 1
ATOM 1678 C C . ASP A 1 215 ? 12.073 -12.477 -22.689 1.00 92.81 215 ASP A C 1
ATOM 1680 O O . ASP A 1 215 ? 12.299 -13.168 -21.695 1.00 92.81 215 ASP A O 1
ATOM 1684 N N . VAL A 1 216 ? 13.002 -11.670 -23.212 1.00 91.88 216 VAL A N 1
ATOM 1685 C CA . VAL A 1 216 ? 14.342 -11.512 -22.627 1.00 91.88 216 VAL A CA 1
ATOM 1686 C C . VAL A 1 216 ? 14.247 -11.009 -21.187 1.00 91.88 216 VAL A C 1
ATOM 1688 O O . VAL A 1 216 ? 14.959 -11.516 -20.324 1.00 91.88 216 VAL A O 1
ATOM 1691 N N . MET A 1 217 ? 13.360 -10.046 -20.918 1.00 90.00 217 MET A N 1
ATOM 1692 C CA . MET A 1 217 ? 13.125 -9.501 -19.580 1.00 90.00 217 MET A CA 1
ATOM 1693 C C . MET A 1 217 ? 12.535 -10.534 -18.610 1.00 90.00 217 MET A C 1
ATOM 1695 O O . MET A 1 217 ? 12.989 -10.609 -17.471 1.00 90.00 217 MET A O 1
ATOM 1699 N N . ASP A 1 218 ? 11.551 -11.333 -19.036 1.00 91.75 218 ASP A N 1
ATOM 1700 C CA . ASP A 1 218 ? 10.922 -12.359 -18.188 1.00 91.75 218 ASP A CA 1
ATOM 1701 C C . ASP A 1 218 ? 11.874 -13.533 -17.895 1.00 91.75 218 ASP A C 1
ATOM 1703 O O . ASP A 1 218 ? 11.817 -14.117 -16.814 1.00 91.75 218 ASP A O 1
ATOM 1707 N N . ASN A 1 219 ? 12.786 -13.855 -18.820 1.00 86.38 219 ASN A N 1
ATOM 1708 C CA . ASN A 1 219 ? 13.698 -14.999 -18.710 1.00 86.38 219 ASN A CA 1
ATOM 1709 C C . ASN A 1 219 ? 15.087 -14.664 -18.130 1.00 86.38 219 ASN A C 1
ATOM 1711 O O . ASN A 1 219 ? 16.007 -15.484 -18.219 1.00 86.38 219 ASN A O 1
ATOM 1715 N N . LEU A 1 220 ? 15.282 -13.494 -17.507 1.00 85.38 220 LEU A N 1
ATOM 1716 C CA . LEU A 1 220 ? 16.560 -13.173 -16.864 1.00 85.38 220 LEU A CA 1
ATOM 1717 C C . LEU A 1 220 ? 16.848 -14.125 -15.680 1.00 85.38 220 LEU A C 1
ATOM 1719 O O . LEU A 1 220 ? 16.004 -14.291 -14.797 1.00 85.38 220 LEU A O 1
ATOM 1723 N N . PRO A 1 221 ? 18.069 -14.692 -15.570 1.00 81.56 221 PRO A N 1
ATOM 1724 C CA . PRO A 1 221 ? 18.393 -15.796 -14.652 1.00 81.56 221 PRO A CA 1
ATOM 1725 C C . PRO A 1 221 ? 18.268 -15.479 -13.155 1.00 81.56 221 PRO A C 1
ATOM 1727 O O . PRO A 1 221 ? 18.409 -16.377 -12.328 1.00 81.56 221 PRO A O 1
ATOM 1730 N N . ARG A 1 222 ? 18.058 -14.214 -12.779 1.00 76.06 222 ARG A N 1
ATOM 1731 C CA . ARG A 1 222 ? 18.011 -13.779 -11.374 1.00 76.06 222 ARG A CA 1
ATOM 1732 C C . ARG A 1 222 ? 16.732 -13.050 -10.973 1.00 76.06 222 ARG A C 1
ATOM 1734 O O . ARG A 1 222 ? 16.493 -12.937 -9.779 1.00 76.06 222 ARG A O 1
ATOM 1741 N N . CYS A 1 223 ? 15.913 -12.609 -11.928 1.00 79.75 223 CYS A N 1
ATOM 1742 C CA . CYS A 1 223 ? 14.699 -11.839 -11.655 1.00 79.75 223 CYS A CA 1
ATOM 1743 C C . CYS A 1 223 ? 13.633 -12.148 -12.705 1.00 79.75 223 CYS A C 1
ATOM 1745 O O . CYS A 1 223 ? 13.424 -11.366 -13.627 1.00 79.75 223 CYS A O 1
ATOM 1747 N N . ARG A 1 224 ? 12.955 -13.290 -12.557 1.00 88.50 224 ARG A N 1
ATOM 1748 C CA . ARG A 1 224 ? 11.742 -13.555 -13.329 1.00 88.50 224 ARG A CA 1
ATOM 1749 C C . ARG A 1 224 ? 10.616 -12.679 -12.794 1.00 88.50 224 ARG A C 1
ATOM 1751 O O . ARG A 1 224 ? 10.348 -12.699 -11.592 1.00 88.50 224 ARG A O 1
ATOM 1758 N N . PHE A 1 225 ? 9.966 -11.931 -13.675 1.00 88.88 225 PHE A N 1
ATOM 1759 C CA . PHE A 1 225 ? 8.825 -11.113 -13.291 1.00 88.88 225 PHE A CA 1
ATOM 1760 C C . PHE A 1 225 ? 7.626 -11.997 -12.925 1.00 88.88 225 PHE A C 1
ATOM 1762 O O . PHE A 1 225 ? 7.360 -13.031 -13.544 1.00 88.88 225 PHE A O 1
ATOM 1769 N N . THR A 1 226 ? 6.874 -11.595 -11.902 1.00 89.81 226 THR A N 1
ATOM 1770 C CA . THR A 1 226 ? 5.584 -12.222 -11.599 1.00 89.81 226 THR A CA 1
ATOM 1771 C C . THR A 1 226 ? 4.571 -11.906 -12.704 1.00 89.81 226 THR A C 1
ATOM 1773 O O . THR A 1 226 ? 4.732 -10.955 -13.474 1.00 89.81 226 THR A O 1
ATOM 1776 N N . GLY A 1 227 ? 3.496 -12.699 -12.794 1.00 88.50 227 GLY A N 1
ATOM 1777 C CA . GLY A 1 227 ? 2.410 -12.441 -13.750 1.00 88.50 227 GLY A CA 1
ATOM 1778 C C . GLY A 1 227 ? 1.845 -11.022 -13.626 1.00 88.50 227 GLY A C 1
ATOM 1779 O O . GLY A 1 227 ? 1.653 -10.352 -14.639 1.00 88.50 227 GLY A O 1
ATOM 1780 N N . ASP A 1 228 ? 1.690 -10.542 -12.392 1.00 89.69 228 ASP A N 1
ATOM 1781 C CA . ASP A 1 228 ? 1.190 -9.198 -12.090 1.00 89.69 228 ASP A CA 1
ATOM 1782 C C . ASP A 1 228 ? 2.168 -8.105 -12.538 1.00 89.69 228 ASP A C 1
ATOM 1784 O O . ASP A 1 228 ? 1.752 -7.100 -13.112 1.00 89.69 228 ASP A O 1
ATOM 1788 N N . GLN A 1 229 ? 3.475 -8.320 -12.351 1.00 90.31 229 GLN A N 1
ATOM 1789 C CA . GLN A 1 229 ? 4.510 -7.388 -12.806 1.00 90.31 229 GLN A CA 1
ATOM 1790 C C . GLN A 1 229 ? 4.526 -7.267 -14.336 1.00 90.31 229 GLN A C 1
ATOM 1792 O O . GLN A 1 229 ? 4.541 -6.153 -14.856 1.00 90.31 229 GLN A O 1
ATOM 1797 N N . ILE A 1 230 ? 4.450 -8.385 -15.070 1.00 93.31 230 ILE A N 1
ATOM 1798 C CA . ILE A 1 230 ? 4.337 -8.357 -16.540 1.00 93.31 230 ILE A CA 1
ATOM 1799 C C . ILE A 1 230 ? 3.027 -7.681 -16.971 1.00 93.31 230 ILE A C 1
ATOM 1801 O O . ILE A 1 230 ? 3.036 -6.879 -17.902 1.00 93.31 230 ILE A O 1
ATOM 1805 N N . SER A 1 231 ? 1.908 -7.961 -16.293 1.00 90.56 231 SER A N 1
ATOM 1806 C CA . SER A 1 231 ? 0.612 -7.328 -16.579 1.00 90.56 231 SER A CA 1
ATOM 1807 C C . SER A 1 231 ? 0.692 -5.803 -16.467 1.00 90.56 231 SER A C 1
ATOM 1809 O O . SER A 1 231 ? 0.252 -5.083 -17.367 1.00 90.56 231 SER A O 1
ATOM 1811 N N . LEU A 1 232 ? 1.341 -5.311 -15.409 1.00 91.56 232 LEU A N 1
ATOM 1812 C CA . LEU A 1 232 ? 1.571 -3.889 -15.180 1.00 91.56 232 LEU A CA 1
ATOM 1813 C C . LEU A 1 232 ? 2.465 -3.266 -16.267 1.00 91.56 232 LEU A C 1
ATOM 1815 O O . LEU A 1 232 ? 2.135 -2.207 -16.799 1.00 91.56 232 LEU A O 1
ATOM 1819 N N . ILE A 1 233 ? 3.556 -3.938 -16.651 1.00 92.00 233 ILE A N 1
ATOM 1820 C CA . ILE A 1 233 ? 4.457 -3.479 -17.723 1.00 92.00 233 ILE A CA 1
ATOM 1821 C C . ILE A 1 233 ? 3.710 -3.381 -19.062 1.00 92.00 233 ILE A C 1
ATOM 1823 O O . ILE A 1 233 ? 3.806 -2.364 -19.751 1.00 92.00 233 ILE A O 1
ATOM 1827 N N . LEU A 1 234 ? 2.925 -4.401 -19.421 1.00 90.94 234 LEU A N 1
ATOM 1828 C CA . LEU A 1 234 ? 2.104 -4.396 -20.636 1.00 90.94 234 LEU A CA 1
ATOM 1829 C C . LEU A 1 234 ? 1.054 -3.278 -20.600 1.00 90.94 234 LEU A C 1
ATOM 1831 O O . LEU A 1 234 ? 0.810 -2.627 -21.617 1.00 90.94 234 LEU A O 1
ATOM 1835 N N . HIS A 1 235 ? 0.450 -3.026 -19.436 1.00 90.62 235 HIS A N 1
ATOM 1836 C CA . HIS A 1 235 ? -0.496 -1.929 -19.256 1.00 90.62 235 HIS A CA 1
ATOM 1837 C C . HIS A 1 235 ? 0.168 -0.566 -19.491 1.00 90.62 235 HIS A C 1
ATOM 1839 O O . HIS A 1 235 ? -0.362 0.251 -20.248 1.00 90.62 235 HIS A O 1
ATOM 1845 N N . PHE A 1 236 ? 1.349 -0.330 -18.915 1.00 92.50 236 PHE A N 1
ATOM 1846 C CA . PHE A 1 236 ? 2.094 0.909 -19.140 1.00 92.50 236 PHE A CA 1
ATOM 1847 C C . PHE A 1 236 ? 2.527 1.074 -20.595 1.00 92.50 236 PHE A C 1
ATOM 1849 O O . PHE A 1 236 ? 2.333 2.147 -21.160 1.00 92.50 236 PHE A O 1
ATOM 1856 N N . ALA A 1 237 ? 3.024 0.017 -21.239 1.00 91.69 237 ALA A N 1
ATOM 1857 C CA . ALA A 1 237 ? 3.394 0.065 -22.652 1.00 91.69 237 ALA A CA 1
ATOM 1858 C C . ALA A 1 237 ? 2.202 0.467 -23.544 1.00 91.69 237 ALA A C 1
ATOM 1860 O O . ALA A 1 237 ? 2.354 1.300 -24.438 1.00 91.69 237 ALA A O 1
ATOM 1861 N N . LYS A 1 238 ? 0.994 -0.037 -23.247 1.00 89.50 238 LYS A N 1
ATOM 1862 C CA . LYS A 1 238 ? -0.242 0.392 -23.926 1.00 89.50 238 LYS A CA 1
ATOM 1863 C C . LYS A 1 238 ? -0.567 1.864 -23.668 1.00 89.50 238 LYS A C 1
ATOM 1865 O O . LYS A 1 238 ? -0.897 2.584 -24.606 1.00 89.50 238 LYS A O 1
ATOM 1870 N N . LYS A 1 239 ? -0.465 2.330 -22.417 1.00 88.06 239 LYS A N 1
ATOM 1871 C CA . LYS A 1 239 ? -0.733 3.735 -22.048 1.00 88.06 239 LYS A CA 1
ATOM 1872 C C . LYS A 1 239 ? 0.247 4.717 -22.692 1.00 88.06 239 LYS A C 1
ATOM 1874 O O . LYS A 1 239 ? -0.151 5.830 -23.014 1.00 88.06 239 LYS A O 1
ATOM 1879 N N . LEU A 1 240 ? 1.487 4.292 -22.923 1.00 93.00 240 LEU A N 1
ATOM 1880 C CA . LEU A 1 240 ? 2.512 5.069 -23.624 1.00 93.00 240 LEU A CA 1
ATOM 1881 C C . LEU A 1 240 ? 2.347 5.061 -25.154 1.00 93.00 240 LEU A C 1
ATOM 1883 O O . LEU A 1 240 ? 3.142 5.681 -25.854 1.00 93.00 240 LEU A O 1
ATOM 1887 N N . GLY A 1 241 ? 1.329 4.376 -25.685 1.00 89.88 241 GLY A N 1
ATOM 1888 C CA . GLY A 1 241 ? 1.067 4.325 -27.122 1.00 89.88 241 GLY A CA 1
ATOM 1889 C C . GLY A 1 241 ? 2.062 3.463 -27.897 1.00 89.88 241 GLY A C 1
ATOM 1890 O O . GLY A 1 241 ? 2.208 3.646 -29.105 1.00 89.88 241 GLY A O 1
ATOM 1891 N N . VAL 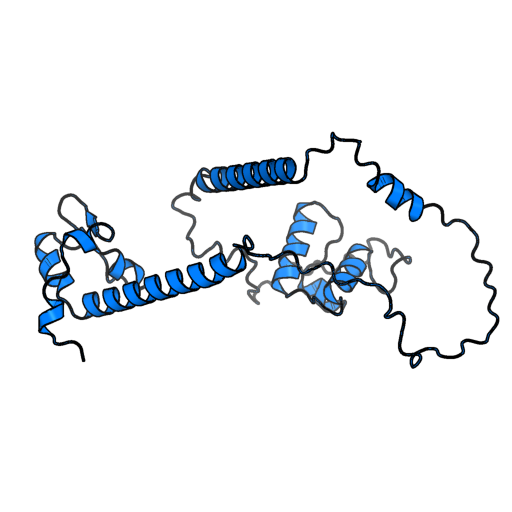A 1 242 ? 2.751 2.526 -27.235 1.00 90.44 242 VAL A N 1
ATOM 1892 C CA . VAL A 1 242 ? 3.596 1.555 -27.936 1.00 90.44 242 VAL A CA 1
ATOM 1893 C C . VAL A 1 242 ? 2.693 0.686 -28.812 1.00 90.44 242 VAL A C 1
ATOM 1895 O O . VAL A 1 242 ? 1.745 0.061 -28.332 1.00 90.44 242 VAL A O 1
ATOM 1898 N N . ALA A 1 243 ? 2.973 0.657 -30.113 1.00 85.88 243 ALA A N 1
ATOM 1899 C CA . ALA A 1 243 ? 2.245 -0.189 -31.047 1.00 85.88 243 ALA A CA 1
ATOM 1900 C C . ALA A 1 243 ? 2.552 -1.677 -30.796 1.00 85.88 243 ALA A C 1
ATOM 1902 O O . ALA A 1 243 ? 3.646 -2.038 -30.358 1.00 85.88 243 ALA A O 1
ATOM 1903 N N . ASN A 1 244 ? 1.594 -2.550 -31.119 1.00 85.44 244 ASN A N 1
ATOM 1904 C CA . ASN A 1 244 ? 1.763 -4.011 -31.131 1.00 85.44 244 ASN A CA 1
ATOM 1905 C C . ASN A 1 244 ? 2.142 -4.644 -29.774 1.00 85.44 244 ASN A C 1
ATOM 1907 O O . ASN A 1 244 ? 2.871 -5.639 -29.722 1.00 85.44 244 ASN A O 1
ATOM 1911 N N . VAL A 1 245 ? 1.644 -4.082 -28.667 1.00 91.06 245 VAL A N 1
ATOM 1912 C CA . VAL A 1 245 ? 1.815 -4.656 -27.322 1.00 91.06 245 VAL A CA 1
ATOM 1913 C C . VAL A 1 245 ? 0.844 -5.833 -27.133 1.00 91.06 245 VAL A C 1
ATOM 1915 O O . VAL A 1 245 ? -0.372 -5.623 -27.203 1.00 91.06 245 VAL A O 1
ATOM 1918 N N . PRO A 1 246 ? 1.331 -7.061 -26.864 1.00 91.31 246 PRO A N 1
ATOM 1919 C CA . PRO A 1 246 ? 0.464 -8.224 -26.695 1.00 91.31 246 PRO A CA 1
ATOM 1920 C C . PRO A 1 246 ? -0.407 -8.111 -25.436 1.00 91.31 246 PRO A C 1
ATOM 1922 O O . PRO A 1 246 ? -0.081 -7.416 -24.472 1.00 91.31 246 PRO A O 1
ATOM 1925 N N . SER A 1 247 ? -1.519 -8.848 -25.407 1.00 91.62 247 SER A N 1
ATOM 1926 C CA . SER A 1 247 ? -2.190 -9.153 -24.140 1.00 91.62 247 SER A CA 1
ATOM 1927 C C . SER A 1 247 ? -1.325 -10.101 -23.301 1.00 91.62 247 SER A C 1
ATOM 1929 O O . SER A 1 247 ? -0.496 -10.830 -23.844 1.00 91.62 247 SER A O 1
ATOM 1931 N N . LEU A 1 248 ? -1.535 -10.141 -21.980 1.00 91.25 248 LEU A N 1
ATOM 1932 C CA . LEU A 1 248 ? -0.800 -11.057 -21.098 1.00 91.25 248 LEU A CA 1
ATOM 1933 C C . LEU A 1 248 ? -0.958 -12.522 -21.546 1.00 91.25 248 LEU A C 1
ATOM 1935 O O . LEU A 1 248 ? 0.025 -13.255 -21.625 1.00 91.25 248 LEU A O 1
ATOM 1939 N N . LYS A 1 249 ? -2.183 -12.927 -21.913 1.00 88.81 249 LYS A N 1
ATOM 1940 C CA . LYS A 1 249 ? -2.476 -14.256 -22.477 1.00 88.81 249 LYS A CA 1
ATOM 1941 C C . LYS A 1 249 ? -1.741 -14.482 -23.805 1.00 88.81 249 LYS A C 1
ATOM 1943 O O . LYS A 1 249 ? -1.166 -15.546 -24.009 1.00 88.81 249 LYS A O 1
ATOM 1948 N N . GLY A 1 250 ? -1.734 -13.481 -24.691 1.00 89.38 250 GLY A N 1
ATOM 1949 C CA . GLY A 1 250 ? -1.035 -13.543 -25.977 1.00 89.38 250 GLY A CA 1
ATOM 1950 C C . GLY A 1 250 ? 0.477 -13.691 -25.817 1.00 89.38 250 GLY A C 1
ATOM 1951 O O . GLY A 1 250 ? 1.078 -14.525 -26.480 1.00 89.38 250 GLY A O 1
ATOM 1952 N N . PHE A 1 251 ? 1.071 -12.953 -24.880 1.00 91.00 251 PHE A N 1
ATOM 1953 C CA . PHE A 1 251 ? 2.488 -13.054 -24.545 1.00 91.00 251 PHE A CA 1
ATOM 1954 C C . PHE A 1 251 ? 2.850 -14.451 -24.019 1.00 91.00 251 PHE A C 1
ATOM 1956 O O . PHE A 1 251 ? 3.760 -15.084 -24.543 1.00 91.00 251 PHE A O 1
ATOM 1963 N N . ARG A 1 252 ? 2.074 -14.991 -23.067 1.00 90.81 252 ARG A N 1
ATOM 1964 C CA . ARG A 1 252 ? 2.298 -16.335 -22.497 1.00 90.81 252 ARG A CA 1
ATOM 1965 C C . ARG A 1 252 ? 2.097 -17.488 -23.486 1.00 90.81 252 ARG A C 1
ATOM 1967 O O . ARG A 1 252 ? 2.533 -18.590 -23.197 1.00 90.81 252 ARG A O 1
ATOM 1974 N N . LYS A 1 253 ? 1.422 -17.260 -24.616 1.00 89.00 253 LYS A N 1
ATOM 1975 C CA . LYS A 1 253 ? 1.274 -18.255 -25.690 1.00 89.00 253 LYS A CA 1
ATOM 1976 C C . LYS A 1 253 ? 2.511 -18.329 -26.597 1.00 89.00 253 LYS A C 1
ATOM 1978 O O . LYS A 1 253 ? 2.665 -19.316 -27.308 1.00 89.00 253 LYS A O 1
ATOM 1983 N N . ILE A 1 254 ? 3.324 -17.269 -26.622 1.00 86.31 254 ILE A N 1
ATOM 1984 C CA . ILE A 1 254 ? 4.526 -17.160 -27.464 1.00 86.31 254 ILE A CA 1
ATOM 1985 C C . ILE A 1 254 ? 5.759 -17.740 -26.755 1.00 86.31 254 ILE A C 1
ATOM 1987 O O . ILE A 1 254 ? 6.627 -18.286 -27.431 1.00 86.31 254 ILE A O 1
ATOM 1991 N N . GLN A 1 255 ? 5.823 -17.613 -25.425 1.00 84.38 255 GLN A N 1
ATOM 1992 C CA . GLN A 1 255 ? 6.854 -18.228 -24.576 1.00 84.38 255 GLN A CA 1
ATOM 1993 C C . GLN A 1 255 ? 6.676 -19.745 -24.471 1.00 84.38 255 GLN A C 1
ATOM 1995 O O . GLN A 1 255 ? 7.705 -20.455 -24.467 1.00 84.38 255 GLN A O 1
#

pLDDT: mean 73.64, std 18.78, range [39.06, 97.75]